Protein AF-A0A6A5AGG8-F1 (afdb_monomer_lite)

pLDDT: mean 88.42, std 10.98, range [45.25, 98.69]

Foldseek 3Di:
DPPVVVVVVVVVLCVVQVDLVSVLVVCLVCVAVLLVVLVVLLPDDLPRPDPCVVDDPVVSLVVNLVSLLVSLLVLLCLLPRDDDDNSPPPSDDLVSVLQSLLSLLCQCCDQDPDPPDGSLSSNLSSLSSLLSCLVRPLPSNVVNDQVLSLLLSLLDQPLVSNVSSLSSNLSNLVSQVPDPDDRPQVVRLVRRLVSNLVCLLQCVNQNVLSLVSVLSNLVSHDLADPSSLVSLLSNLLSLLNNVVHPSCPPRNVSSVVSNVSSVCCLPPPSVVVHDPDDDPVVVVSVVSNVVSVVVSVVCVVVVD

Radius of gyration: 22.5 Å; chains: 1; bounding bo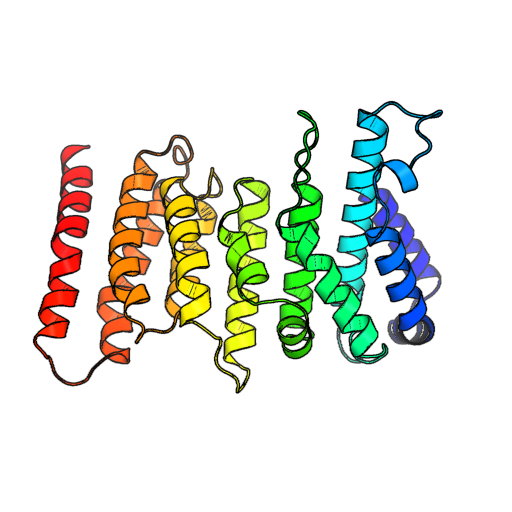x: 55×49×65 Å

Sequence (304 aa):
VHTETAKCAKRAFLALLPTDEAQTALLAAHADLLLTNVQTYLALTVESLVDRGLCTPDEADECYERCVTSTLLGARALLLQPSSSSIFPTHVDPHTFQQFLSSLAKFTTLTSKSATFSRASIRHATYVVLTAAATSCPELLRSAIDPKVVLGVVGEKFAANVPATWTLVLTYLSSAAKLDEALPWTSILPVVLPKVIAATKHANYGATSSLSNLLPFVSLLPKTQPATTAFYVDLLAALCKSLESPHVAQGQTHVVTAFVECLSAMWTIFPAAMFAPLSDQERSYVTSFEPVVTSAWTKALTAA

InterPro domains:
  IPR039795 E3 ubiquitin-protein ligase listerin [PTHR12389] (3-264)
  IPR054476 E3 ubiquitin-protein ligase listerin, N-terminal domain [PF22958] (3-219)

Organism: Aphanomyces astaci (NCBI:txid112090)

Secondary structure (DSSP, 8-state):
--HHHHHHHHHHHHHHS-SHHHHHHHHHHTHHHHHHHHHHHHH--HHHHS-TTSS-HHHHHHHHHHHHHHHHHHHHHHHT--SS--HHHHTS-HHHHHHHHHHHGGGTT---S-SS---HHHHHHHHHHHHHHHHH-HHHHHHHS-HHHHHGGGG---GGGHHHHHHHHHHHHHHHTTSSSPP-HHHHHHHHHHHHHHHHHTGGGG-GGGGGGHHHHHHTS-TT-HHHHHHHHHHHHHHHHHTTSGGGTTTHHHHHHHHHHHHHHHHHTTGGGT-SS--HHHHHHHHHHHHHHHHHHHHHHH--

Structure (mmCIF, N/CA/C/O backbone):
data_AF-A0A6A5AGG8-F1
#
_entry.id   AF-A0A6A5AGG8-F1
#
loop_
_atom_site.group_PDB
_atom_site.id
_atom_site.type_symbol
_atom_site.label_atom_id
_atom_site.label_alt_id
_atom_site.label_comp_id
_atom_site.label_asym_id
_atom_site.label_entity_id
_atom_site.label_seq_id
_atom_site.pdbx_PDB_ins_code
_atom_site.Cartn_x
_atom_site.Cartn_y
_atom_site.Cartn_z
_atom_site.occupancy
_atom_site.B_iso_or_equiv
_atom_site.auth_seq_id
_atom_site.auth_comp_id
_atom_site.auth_asym_id
_atom_site.auth_atom_id
_atom_site.pdbx_PDB_model_num
ATOM 1 N N . VAL A 1 1 ? -1.373 14.095 13.489 1.00 56.41 1 VAL A N 1
ATOM 2 C CA . VAL A 1 1 ? -2.138 13.161 14.357 1.00 56.41 1 VAL A CA 1
ATOM 3 C C . VAL A 1 1 ? -1.766 13.458 15.800 1.00 56.41 1 VAL A C 1
ATOM 5 O O . VAL A 1 1 ? -0.599 13.732 16.044 1.00 56.41 1 VAL A O 1
ATOM 8 N N . HIS A 1 2 ? -2.732 13.473 16.722 1.00 70.88 2 HIS A N 1
ATOM 9 C CA . HIS A 1 2 ? -2.556 13.848 18.134 1.00 70.88 2 HIS A CA 1
ATOM 10 C C . HIS A 1 2 ? -1.723 12.820 18.913 1.00 70.88 2 HIS A C 1
ATOM 12 O O . HIS A 1 2 ? -2.239 12.038 19.710 1.00 70.88 2 HIS A O 1
ATOM 18 N N . THR A 1 3 ? -0.417 12.807 18.655 1.00 81.00 3 THR A N 1
ATOM 19 C CA . THR A 1 3 ? 0.552 11.878 19.246 1.00 81.00 3 THR A CA 1
ATOM 20 C C . THR A 1 3 ? 0.486 11.876 20.773 1.00 81.00 3 THR A C 1
ATOM 22 O O . THR A 1 3 ? 0.585 10.816 21.386 1.00 81.00 3 THR A O 1
ATOM 25 N N . GLU A 1 4 ? 0.262 13.035 21.393 1.00 87.50 4 GLU A N 1
ATOM 26 C CA . GLU A 1 4 ? 0.152 13.144 22.850 1.00 87.50 4 GLU A CA 1
ATOM 27 C C . GLU A 1 4 ? -1.131 12.511 23.393 1.00 87.50 4 GLU A C 1
ATOM 29 O O . GLU A 1 4 ? -1.062 11.747 24.352 1.00 87.50 4 GLU A O 1
ATOM 34 N N . THR A 1 5 ? -2.282 12.710 22.743 1.00 88.50 5 THR A N 1
ATOM 35 C CA . THR A 1 5 ? -3.531 12.034 23.132 1.00 88.50 5 THR A CA 1
ATOM 36 C C . THR A 1 5 ? -3.379 10.515 23.057 1.00 88.50 5 THR A C 1
ATOM 38 O O . THR A 1 5 ? -3.741 9.816 24.001 1.00 88.50 5 THR A O 1
ATOM 41 N N . ALA A 1 6 ? -2.770 10.000 21.983 1.00 87.19 6 ALA A N 1
ATOM 42 C CA . ALA A 1 6 ? -2.510 8.569 21.833 1.00 87.19 6 ALA A CA 1
ATOM 43 C C . ALA A 1 6 ? -1.542 8.035 22.907 1.00 87.19 6 ALA A C 1
ATOM 45 O O . ALA A 1 6 ? -1.777 6.970 23.479 1.00 87.19 6 ALA A O 1
ATOM 46 N N . LYS A 1 7 ? -0.476 8.782 23.232 1.00 88.75 7 LYS A N 1
ATOM 47 C CA . LYS A 1 7 ? 0.457 8.431 24.317 1.00 88.75 7 LYS A CA 1
ATOM 48 C C . LYS A 1 7 ? -0.236 8.415 25.677 1.00 88.75 7 LYS A C 1
ATOM 50 O O . LYS A 1 7 ? -0.011 7.483 26.444 1.00 88.75 7 LYS A O 1
ATOM 55 N N . CYS A 1 8 ? -1.069 9.409 25.980 1.00 93.12 8 CYS A N 1
ATOM 56 C CA . CYS A 1 8 ? -1.818 9.473 27.234 1.00 93.12 8 CYS A CA 1
ATOM 57 C C . CYS A 1 8 ? -2.819 8.320 27.353 1.00 93.12 8 CYS A C 1
ATOM 59 O O . CYS A 1 8 ? -2.833 7.650 28.382 1.00 93.12 8 CYS A O 1
ATOM 61 N N . ALA A 1 9 ? -3.575 8.024 26.291 1.00 91.31 9 ALA A N 1
ATOM 62 C CA . ALA A 1 9 ? -4.484 6.878 26.260 1.00 91.31 9 ALA A CA 1
ATOM 63 C C . ALA A 1 9 ? -3.733 5.553 26.468 1.00 91.31 9 ALA A C 1
ATOM 65 O O . ALA A 1 9 ? -4.144 4.735 27.287 1.00 91.31 9 ALA A O 1
ATOM 66 N N . LYS A 1 10 ? -2.579 5.371 25.807 1.00 90.25 10 LYS A N 1
ATOM 67 C CA . LYS A 1 10 ? -1.726 4.192 26.011 1.00 90.25 10 LYS A CA 1
ATOM 68 C C . LYS A 1 10 ? -1.213 4.096 27.450 1.00 90.25 10 LYS A C 1
ATOM 70 O O . LYS A 1 10 ? -1.252 3.018 28.028 1.00 90.25 10 LYS A O 1
ATOM 75 N N . ARG A 1 11 ? -0.749 5.200 28.045 1.00 93.25 11 ARG A N 1
ATOM 76 C CA . ARG A 1 11 ? -0.303 5.221 29.451 1.00 93.25 11 ARG A CA 1
ATOM 77 C C . ARG A 1 11 ? -1.435 4.853 30.406 1.00 93.25 11 ARG A C 1
ATOM 79 O O . ARG A 1 11 ? -1.204 4.068 31.312 1.00 93.25 11 ARG A O 1
ATOM 86 N N . ALA A 1 12 ? -2.638 5.384 30.189 1.00 95.06 12 ALA A N 1
ATOM 87 C CA . ALA A 1 12 ? -3.805 5.051 31.001 1.00 95.06 12 ALA A CA 1
ATOM 88 C C . ALA A 1 12 ? -4.181 3.566 30.870 1.00 95.06 12 ALA A C 1
ATOM 90 O O . ALA A 1 12 ? -4.406 2.906 31.878 1.00 95.06 12 ALA A O 1
ATOM 91 N N . PHE A 1 13 ? -4.171 3.022 29.648 1.00 91.38 13 PHE A N 1
ATOM 92 C CA . PHE A 1 13 ? -4.410 1.599 29.400 1.00 91.38 13 PHE A CA 1
ATOM 93 C C . PHE A 1 13 ? -3.395 0.711 30.132 1.00 91.38 13 PHE A C 1
ATOM 95 O O . PHE A 1 13 ? -3.793 -0.192 30.859 1.00 91.38 13 PHE A O 1
ATOM 102 N N . LEU A 1 14 ? -2.099 1.017 30.017 1.00 91.81 14 LEU A N 1
ATOM 103 C CA . LEU A 1 14 ? -1.033 0.273 30.698 1.00 91.81 14 LEU A CA 1
ATOM 104 C C . LEU A 1 14 ? -1.077 0.428 32.225 1.00 91.81 14 LEU A C 1
ATOM 106 O O . LEU A 1 14 ? -0.692 -0.484 32.943 1.00 91.81 14 LEU A O 1
ATOM 110 N N . ALA A 1 15 ? -1.551 1.565 32.739 1.00 95.06 15 ALA A N 1
ATOM 111 C CA . ALA A 1 15 ? -1.742 1.751 34.175 1.00 95.06 15 ALA A CA 1
ATOM 112 C C . ALA A 1 15 ? -2.907 0.904 34.720 1.00 95.06 15 ALA A C 1
ATOM 114 O O . ALA A 1 15 ? -2.830 0.421 35.846 1.00 95.06 15 ALA A O 1
ATOM 115 N N . LEU A 1 16 ? -3.971 0.719 33.928 1.00 94.88 16 LEU A N 1
ATOM 116 C CA . LEU A 1 16 ? -5.118 -0.124 34.283 1.00 94.88 16 LEU A CA 1
ATOM 117 C C . LEU A 1 16 ? -4.830 -1.621 34.099 1.00 94.88 16 LEU A C 1
ATOM 119 O O . LEU A 1 16 ? -5.360 -2.441 34.845 1.00 94.88 16 LEU A O 1
ATOM 123 N N . LEU A 1 17 ? -4.005 -1.976 33.111 1.00 92.56 17 LEU A N 1
ATOM 124 C CA . LEU A 1 17 ? -3.679 -3.351 32.725 1.00 92.56 17 LEU A CA 1
ATOM 125 C C . LEU A 1 17 ? -2.151 -3.505 32.645 1.00 92.56 17 LEU A C 1
ATOM 127 O O . LEU A 1 17 ? -1.579 -3.474 31.554 1.00 92.56 17 LEU A O 1
ATOM 131 N N . PRO A 1 18 ? -1.470 -3.637 33.795 1.00 89.81 18 PRO A N 1
ATOM 132 C CA . PRO A 1 18 ? -0.013 -3.541 33.860 1.00 89.81 18 PRO A CA 1
ATOM 133 C C . PRO A 1 18 ? 0.732 -4.754 33.297 1.00 89.81 18 PRO A C 1
ATOM 135 O O . PRO A 1 18 ? 1.921 -4.636 33.012 1.00 89.81 18 PRO A O 1
ATOM 138 N N . THR A 1 19 ? 0.074 -5.907 33.141 1.00 89.94 19 THR A N 1
ATOM 139 C CA . THR A 1 19 ? 0.703 -7.127 32.612 1.00 89.94 19 THR A CA 1
ATOM 140 C C . THR A 1 19 ? 0.212 -7.440 31.205 1.00 89.94 19 THR A C 1
ATOM 142 O O . THR A 1 19 ? -0.932 -7.135 30.854 1.00 89.94 19 THR A O 1
ATOM 145 N N . ASP A 1 20 ? 1.067 -8.060 30.396 1.00 85.75 20 ASP A N 1
ATOM 146 C CA . ASP A 1 20 ? 0.735 -8.420 29.016 1.00 85.75 20 ASP A CA 1
ATOM 147 C C . ASP A 1 20 ? -0.374 -9.484 28.965 1.00 85.75 20 ASP A C 1
ATOM 149 O O . ASP A 1 20 ? -1.224 -9.453 28.072 1.00 85.75 20 ASP A O 1
ATOM 153 N N . GLU A 1 21 ? -0.454 -10.367 29.966 1.00 87.62 21 GLU A N 1
ATOM 154 C CA . GLU A 1 21 ? -1.530 -11.355 30.083 1.00 87.62 21 GLU A CA 1
ATOM 155 C C . GLU A 1 21 ? -2.890 -10.689 30.318 1.00 87.62 21 GLU A C 1
ATOM 157 O O . GLU A 1 21 ? -3.875 -11.066 29.685 1.00 87.62 21 GLU A O 1
ATOM 162 N N . ALA A 1 22 ? -2.957 -9.675 31.190 1.00 89.06 22 ALA A N 1
ATOM 163 C CA . ALA A 1 22 ? -4.199 -8.955 31.471 1.00 89.06 22 ALA A CA 1
ATOM 164 C C . ALA A 1 22 ? -4.665 -8.141 30.256 1.00 89.06 22 ALA A C 1
ATOM 166 O O . ALA A 1 22 ? -5.855 -8.133 29.929 1.00 89.06 22 ALA A O 1
ATOM 167 N N . GLN A 1 23 ? -3.725 -7.492 29.561 1.00 88.31 23 GLN A N 1
ATOM 168 C CA . GLN A 1 23 ? -4.002 -6.776 28.314 1.00 88.31 23 GLN A CA 1
ATOM 169 C C . GLN A 1 23 ? -4.558 -7.730 27.252 1.00 88.31 23 GLN A C 1
ATOM 171 O O . GLN A 1 23 ? -5.602 -7.459 26.658 1.00 88.31 23 GLN A O 1
ATOM 176 N N . THR A 1 24 ? -3.894 -8.870 27.059 1.00 84.88 24 THR A N 1
ATOM 177 C CA . THR A 1 24 ? -4.300 -9.900 26.099 1.00 84.88 24 THR A CA 1
ATOM 178 C C . THR A 1 24 ? -5.678 -10.459 26.430 1.00 84.88 24 THR A C 1
ATOM 180 O O . THR A 1 24 ? -6.536 -10.510 25.554 1.00 84.88 24 THR A O 1
ATOM 183 N N . ALA A 1 25 ? -5.918 -10.837 27.689 1.00 86.88 25 ALA A N 1
ATOM 184 C CA . ALA A 1 25 ? -7.189 -11.408 28.121 1.00 86.88 25 ALA A CA 1
ATOM 185 C C . ALA A 1 25 ? -8.360 -10.444 27.886 1.00 86.88 25 ALA A C 1
ATOM 187 O O . ALA A 1 25 ? -9.397 -10.858 27.369 1.00 86.88 25 ALA A O 1
ATOM 188 N N . LEU A 1 26 ? -8.186 -9.154 28.205 1.00 89.25 26 LEU A N 1
ATOM 189 C CA . LEU A 1 26 ? -9.219 -8.146 27.968 1.00 89.25 26 LEU A CA 1
ATOM 190 C C . LEU A 1 26 ? -9.501 -7.96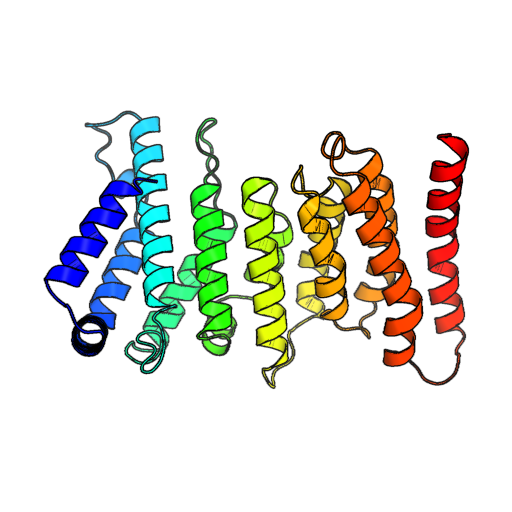9 26.473 1.00 89.25 26 LEU A C 1
ATOM 192 O O . LEU A 1 26 ? -10.655 -7.966 26.047 1.00 89.25 26 LEU A O 1
ATOM 196 N N . LEU A 1 27 ? -8.447 -7.799 25.677 1.00 88.19 27 LEU A N 1
ATOM 197 C CA . LEU A 1 27 ? -8.581 -7.583 24.242 1.00 88.19 27 LEU A CA 1
ATOM 198 C C . LEU A 1 27 ? -9.191 -8.812 23.546 1.00 88.19 27 LEU A C 1
ATOM 200 O O . LEU A 1 27 ? -10.030 -8.642 22.668 1.00 88.19 27 LEU A O 1
ATOM 204 N N . ALA A 1 28 ? -8.834 -10.027 23.969 1.00 85.88 28 ALA A N 1
ATOM 205 C CA . ALA A 1 28 ? -9.419 -11.275 23.483 1.00 85.88 28 ALA A CA 1
ATOM 206 C C . ALA A 1 28 ? -10.903 -11.406 23.854 1.00 85.88 28 ALA A C 1
ATOM 208 O O . ALA A 1 28 ? -11.716 -11.743 22.999 1.00 85.88 28 ALA A O 1
ATOM 209 N N . ALA A 1 29 ? -11.277 -11.083 25.097 1.00 89.25 29 ALA A N 1
ATOM 210 C CA . ALA A 1 29 ? -12.666 -11.139 25.561 1.00 89.25 29 ALA A CA 1
ATOM 211 C C . ALA A 1 29 ? -13.598 -10.151 24.834 1.00 89.25 29 ALA A C 1
ATOM 213 O O . ALA A 1 29 ? -14.815 -10.335 24.828 1.00 89.25 29 ALA A O 1
ATOM 214 N N . HIS A 1 30 ? -13.037 -9.103 24.224 1.00 90.19 30 HIS A N 1
ATOM 215 C CA . HIS A 1 30 ? -13.788 -8.051 23.539 1.00 90.19 30 HIS A CA 1
ATOM 216 C C . HIS A 1 30 ? -13.408 -7.888 22.063 1.00 90.19 30 HIS A C 1
ATOM 218 O O . HIS A 1 30 ? -13.727 -6.858 21.466 1.00 90.19 30 HIS A O 1
ATOM 224 N N . ALA A 1 31 ? -12.748 -8.878 21.458 1.00 88.75 31 ALA A N 1
ATOM 225 C CA . ALA A 1 31 ? -12.216 -8.764 20.104 1.00 88.75 31 ALA A CA 1
ATOM 226 C C . ALA A 1 31 ? -13.321 -8.471 19.067 1.00 88.75 31 ALA A C 1
ATOM 228 O O . ALA A 1 31 ? -13.191 -7.525 18.286 1.00 88.75 31 ALA A O 1
ATOM 229 N N . ASP A 1 32 ? -14.454 -9.178 19.130 1.00 87.19 32 ASP A N 1
ATOM 230 C CA . ASP A 1 32 ? -15.598 -8.942 18.234 1.00 87.19 32 ASP A CA 1
ATOM 231 C C . ASP A 1 32 ? -16.181 -7.530 18.381 1.00 87.19 32 ASP A C 1
ATOM 233 O O . ASP A 1 32 ? -16.460 -6.849 17.391 1.00 87.19 32 ASP A O 1
ATOM 237 N N . LEU A 1 33 ? -16.326 -7.051 19.622 1.00 90.50 33 LEU A N 1
ATOM 238 C CA . LEU A 1 33 ? -16.843 -5.710 19.903 1.00 90.50 33 LEU A CA 1
ATOM 239 C C . LEU A 1 33 ? -15.891 -4.629 19.377 1.00 90.50 33 LEU A C 1
ATOM 241 O O . LEU A 1 33 ? -16.330 -3.647 18.777 1.00 90.50 33 LEU A O 1
ATOM 245 N N . LEU A 1 34 ? -14.583 -4.812 19.575 1.00 90.88 34 LEU A N 1
ATOM 246 C CA . LEU A 1 34 ? -13.562 -3.903 19.062 1.00 90.88 34 LEU A CA 1
ATOM 247 C C . LEU A 1 34 ? -13.603 -3.838 17.534 1.00 90.88 34 LEU A C 1
ATOM 249 O O . LEU A 1 34 ? -13.597 -2.739 16.976 1.00 90.88 34 LEU A O 1
ATOM 253 N N . LEU A 1 35 ? -13.697 -4.987 16.858 1.00 90.94 35 LEU A N 1
ATOM 254 C CA . LEU A 1 35 ? -13.779 -5.023 15.401 1.00 90.94 35 LEU A CA 1
ATOM 255 C C . LEU A 1 35 ? -15.071 -4.388 14.885 1.00 90.94 35 LEU A C 1
ATOM 257 O O . LEU A 1 35 ? -15.023 -3.590 13.950 1.00 90.94 35 LEU A O 1
ATOM 261 N N . THR A 1 36 ? -16.202 -4.683 15.525 1.00 91.00 36 THR A N 1
ATOM 262 C CA . THR A 1 36 ? -17.507 -4.099 15.183 1.00 91.00 36 THR A CA 1
ATOM 263 C C . THR A 1 36 ? -17.466 -2.575 15.294 1.00 91.00 36 THR A C 1
ATOM 265 O O . THR A 1 36 ? -17.921 -1.865 14.395 1.00 91.00 36 THR A O 1
ATOM 268 N N . ASN A 1 37 ? -16.856 -2.046 16.360 1.00 92.25 37 ASN A N 1
ATOM 269 C CA . ASN A 1 37 ? -16.673 -0.607 16.534 1.00 92.25 37 ASN A CA 1
ATOM 270 C C . ASN A 1 37 ? -15.783 -0.020 15.431 1.00 92.25 37 ASN A C 1
ATOM 272 O O . ASN A 1 37 ? -16.141 0.993 14.830 1.00 92.25 37 ASN A O 1
ATOM 276 N N . VAL A 1 38 ? -14.659 -0.672 15.111 1.00 93.69 38 VAL A N 1
ATOM 277 C CA . VAL A 1 38 ? -13.786 -0.269 13.997 1.00 93.69 38 VAL A CA 1
ATOM 278 C C . VAL A 1 38 ? -14.575 -0.213 12.687 1.00 93.69 38 VAL A C 1
ATOM 280 O O . VAL A 1 38 ? -14.567 0.819 12.020 1.00 93.69 38 VAL A O 1
ATOM 283 N N . GLN A 1 39 ? -15.297 -1.277 12.333 1.00 93.00 39 GLN A N 1
ATOM 284 C CA . GLN A 1 39 ? -16.105 -1.340 11.112 1.00 93.00 39 GLN A CA 1
ATOM 285 C C . GLN A 1 39 ? -17.176 -0.246 11.078 1.00 93.00 39 GLN A C 1
ATOM 287 O O . GLN A 1 39 ? -17.344 0.405 10.048 1.00 93.00 39 GLN A O 1
ATOM 292 N N . THR A 1 40 ? -17.839 0.007 12.209 1.00 92.38 40 THR A N 1
ATOM 293 C CA . THR A 1 40 ? -18.849 1.065 12.340 1.00 92.38 40 THR A CA 1
ATOM 294 C C . THR A 1 40 ? -18.244 2.429 12.020 1.00 92.38 40 THR A C 1
ATOM 296 O O . THR A 1 40 ? -18.758 3.137 11.157 1.00 92.38 40 THR A O 1
ATOM 299 N N . TYR A 1 41 ? -17.101 2.776 12.620 1.00 91.38 41 TYR A N 1
ATOM 300 C CA . TYR A 1 41 ? -16.417 4.041 12.329 1.00 91.38 41 TYR A CA 1
ATOM 301 C C . TYR A 1 41 ? -15.929 4.140 10.877 1.00 91.38 41 TYR A C 1
ATOM 303 O O . TYR A 1 41 ? -15.977 5.219 10.292 1.00 91.38 41 TYR A O 1
ATOM 311 N N . LEU A 1 42 ? -15.482 3.034 10.275 1.00 94.06 42 LEU A N 1
ATOM 312 C CA . LEU A 1 42 ? -15.059 2.991 8.868 1.00 94.06 42 LEU A CA 1
ATOM 313 C C . LEU A 1 42 ? -16.235 3.011 7.873 1.00 94.06 42 LEU A C 1
ATOM 315 O O . LEU A 1 42 ? -16.031 3.226 6.670 1.00 94.06 42 LEU A O 1
ATOM 319 N N . ALA A 1 43 ? -17.459 2.763 8.337 1.00 92.94 43 ALA A N 1
ATOM 320 C CA . ALA A 1 43 ? -18.675 2.881 7.541 1.00 92.94 43 ALA A CA 1
ATOM 321 C C . ALA A 1 43 ? -19.227 4.314 7.515 1.00 92.94 43 ALA A C 1
ATOM 323 O O . ALA A 1 43 ? -19.970 4.651 6.592 1.00 92.94 43 ALA A O 1
ATOM 324 N N . LEU A 1 44 ? -18.848 5.159 8.481 1.00 91.00 44 LEU A N 1
ATOM 325 C CA . LEU A 1 44 ? -19.279 6.554 8.524 1.00 91.00 44 LEU A CA 1
ATOM 326 C C . LEU A 1 44 ? -18.770 7.333 7.305 1.00 91.00 44 LEU A C 1
ATOM 328 O O . LEU A 1 44 ? -17.690 7.084 6.770 1.00 91.00 44 LEU A O 1
ATOM 332 N N . THR A 1 45 ? -19.567 8.306 6.886 1.00 90.38 45 THR A N 1
ATOM 333 C CA . THR A 1 45 ? -19.225 9.328 5.895 1.00 90.38 45 THR A CA 1
ATOM 334 C C . THR A 1 45 ? -18.997 10.664 6.597 1.00 90.38 45 THR A C 1
ATOM 336 O O . THR A 1 45 ? -19.266 10.794 7.791 1.00 90.38 45 THR A O 1
ATOM 339 N N . VAL A 1 46 ? -18.533 11.677 5.862 1.00 88.62 46 VAL A N 1
ATOM 340 C CA . VAL A 1 46 ? -18.401 13.041 6.402 1.00 88.62 46 VAL A CA 1
ATOM 341 C C . VAL A 1 46 ? -19.737 13.520 6.988 1.00 88.62 46 VAL A C 1
ATOM 343 O O . VAL A 1 46 ? -19.766 14.010 8.111 1.00 88.62 46 VAL A O 1
ATOM 346 N N . GLU A 1 47 ? -20.841 13.281 6.271 1.00 86.62 47 GLU A N 1
ATOM 347 C CA . GLU A 1 47 ? -22.189 13.717 6.666 1.00 86.62 47 GLU A CA 1
ATOM 348 C C . GLU A 1 47 ? -22.732 12.991 7.899 1.00 86.62 47 GLU A C 1
ATOM 350 O O . GLU A 1 47 ? -23.512 13.554 8.657 1.00 86.62 47 GLU A O 1
ATOM 355 N N . SER A 1 48 ? -22.351 11.727 8.105 1.00 89.56 48 SER A N 1
ATOM 356 C CA . SER A 1 48 ? -22.840 10.944 9.246 1.00 89.56 48 SER A CA 1
ATOM 357 C C . SER A 1 48 ? -21.954 11.068 10.484 1.00 89.56 48 SER A C 1
ATOM 359 O O . SER A 1 48 ? -22.340 10.603 11.552 1.00 89.56 48 SER A O 1
ATOM 361 N N . LEU A 1 49 ? -20.741 11.607 10.339 1.00 87.00 49 LEU A N 1
ATOM 362 C CA . LEU A 1 49 ? -19.789 11.760 11.437 1.00 87.00 49 LEU A CA 1
ATOM 363 C C . LEU A 1 49 ? -19.927 13.117 12.132 1.00 87.00 49 LEU A C 1
ATOM 365 O O . LEU A 1 49 ? -19.693 13.206 13.336 1.00 87.00 49 LEU A O 1
ATOM 369 N N . VAL A 1 50 ? -20.259 14.167 11.378 1.00 85.00 50 VAL A N 1
ATOM 370 C CA . VAL A 1 50 ? -20.268 15.543 11.879 1.00 85.00 50 VAL A CA 1
ATOM 371 C C . VAL A 1 50 ? -21.579 16.224 11.512 1.00 85.00 50 VAL A C 1
ATOM 373 O O . VAL A 1 50 ? -22.010 16.175 10.364 1.00 85.00 50 VAL A O 1
ATOM 376 N N . ASP A 1 51 ? -22.195 16.891 12.486 1.00 86.56 51 ASP A N 1
ATOM 377 C CA . ASP A 1 51 ? -23.356 17.741 12.237 1.00 86.56 51 ASP A CA 1
ATOM 378 C C . ASP A 1 51 ? -22.929 18.995 11.457 1.00 86.56 51 ASP A C 1
ATOM 380 O O . ASP A 1 51 ? -22.234 19.870 11.981 1.00 86.56 51 ASP A O 1
ATOM 384 N N . ARG A 1 52 ? -23.368 19.090 10.196 1.00 82.00 52 ARG A N 1
ATOM 385 C CA . ARG A 1 52 ? -23.087 20.223 9.298 1.00 82.00 52 ARG A CA 1
ATOM 386 C C . ARG A 1 52 ? -23.631 21.557 9.812 1.00 82.00 52 ARG A C 1
ATOM 388 O O . A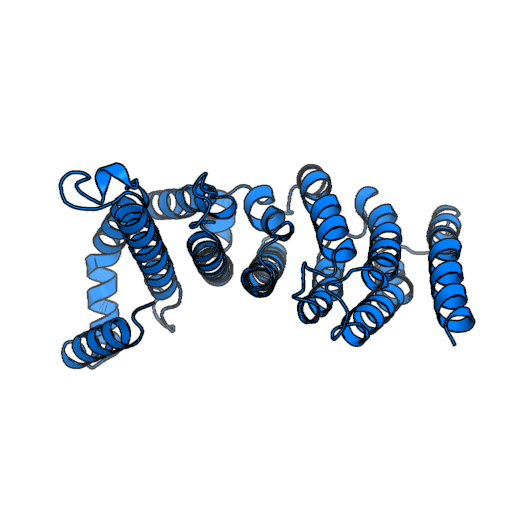RG A 1 52 ? -23.164 22.598 9.364 1.00 82.00 52 ARG A O 1
ATOM 395 N N . GLY A 1 53 ? -24.590 21.549 10.739 1.00 84.38 53 GLY A N 1
ATOM 396 C CA . GLY A 1 53 ? -25.070 22.762 11.401 1.00 84.38 53 GLY A CA 1
ATOM 397 C C . GLY A 1 53 ? -24.057 23.372 12.375 1.00 84.38 53 GLY A C 1
ATOM 398 O O . GLY A 1 53 ? -24.208 24.532 12.752 1.00 84.38 53 GLY A O 1
ATOM 399 N N . LEU A 1 54 ? -23.028 22.613 12.774 1.00 87.44 54 LEU A N 1
ATOM 400 C CA . LEU A 1 54 ? -22.073 22.990 13.821 1.00 87.44 54 LEU A CA 1
ATOM 401 C C . LEU A 1 54 ? -20.642 23.216 13.313 1.00 87.44 54 LEU A C 1
ATOM 403 O O . LEU A 1 54 ? -19.787 23.624 14.096 1.00 87.44 54 LEU A O 1
ATOM 407 N N . CYS A 1 55 ? -20.360 22.951 12.037 1.00 91.06 55 CYS A N 1
ATOM 408 C CA . CYS A 1 55 ? -19.014 23.066 11.477 1.00 91.06 55 CYS A CA 1
ATOM 409 C C . CYS A 1 55 ? -19.022 23.475 10.001 1.00 91.06 55 CYS A C 1
ATOM 411 O O . CYS A 1 55 ? -19.939 23.159 9.240 1.00 91.06 55 CYS A O 1
ATOM 413 N N . THR A 1 56 ? -17.936 24.105 9.569 1.00 91.06 56 THR A N 1
ATOM 414 C CA . THR A 1 56 ? -17.678 24.377 8.153 1.00 91.06 56 THR A CA 1
ATOM 415 C C . THR A 1 56 ? -17.392 23.088 7.366 1.00 91.06 56 THR A C 1
ATOM 417 O O . THR A 1 56 ? -17.075 22.044 7.950 1.00 91.06 56 THR A O 1
ATOM 420 N N . PRO A 1 57 ? -17.470 23.126 6.020 1.00 89.31 57 PRO A N 1
ATOM 421 C CA . PRO A 1 57 ? -17.144 21.970 5.198 1.00 89.31 57 PRO A CA 1
ATOM 422 C C . PRO A 1 57 ? -15.742 21.409 5.431 1.00 89.31 57 PRO A C 1
ATOM 424 O O . PRO A 1 57 ? -15.594 20.192 5.555 1.00 89.31 57 PRO A O 1
ATOM 427 N N . ASP A 1 58 ? -14.753 22.294 5.557 1.00 90.56 58 ASP A N 1
ATOM 428 C CA . ASP A 1 58 ? -13.357 21.915 5.760 1.00 90.56 58 ASP A CA 1
ATOM 429 C C . ASP A 1 58 ? -13.119 21.314 7.151 1.00 90.56 58 ASP A C 1
ATOM 431 O O . ASP A 1 58 ? -12.422 20.309 7.271 1.00 90.56 58 ASP A O 1
ATOM 435 N N . GLU A 1 59 ? -13.746 21.853 8.201 1.00 91.81 59 GLU A N 1
ATOM 436 C CA . GLU A 1 59 ? -13.660 21.280 9.554 1.00 91.81 59 GLU A CA 1
ATOM 437 C C . GLU A 1 59 ? -14.271 19.874 9.619 1.00 91.81 59 GLU A C 1
ATOM 439 O O . GLU A 1 59 ? -13.719 18.978 10.265 1.00 91.81 59 GLU A O 1
ATOM 444 N N . ALA A 1 60 ? -15.390 19.649 8.924 1.00 91.88 60 ALA A N 1
ATOM 445 C CA . ALA A 1 60 ? -15.996 18.324 8.833 1.00 91.88 60 ALA A CA 1
ATOM 446 C C . ALA A 1 60 ? -15.081 17.335 8.095 1.00 91.88 60 ALA A C 1
ATOM 448 O O . ALA A 1 60 ? -14.913 16.193 8.530 1.00 91.88 60 ALA A O 1
ATOM 449 N N . ASP A 1 61 ? -14.468 17.775 6.992 1.00 91.88 61 ASP A N 1
ATOM 450 C CA . ASP A 1 61 ? -13.546 16.963 6.203 1.00 91.88 61 ASP A CA 1
ATOM 451 C C . ASP A 1 61 ? -12.257 16.637 6.962 1.00 91.88 61 ASP A C 1
ATOM 453 O O . ASP A 1 61 ? -11.778 15.500 6.870 1.00 91.88 61 ASP A O 1
ATOM 457 N N . GLU A 1 62 ? -11.725 17.589 7.732 1.00 92.31 62 GLU A N 1
ATOM 458 C CA . GLU A 1 62 ? -10.587 17.382 8.627 1.00 92.31 62 GLU A CA 1
ATOM 459 C C . GLU A 1 62 ? -10.941 16.379 9.730 1.00 92.31 62 GLU A C 1
ATOM 461 O O . GLU A 1 62 ? -10.183 15.438 9.989 1.00 92.31 62 GLU A O 1
ATOM 466 N N . CYS A 1 63 ? -12.108 16.544 10.362 1.00 92.12 63 CYS A N 1
ATOM 467 C CA . CYS A 1 63 ? -12.589 15.642 11.403 1.00 92.12 63 CYS A CA 1
ATOM 468 C C . CYS A 1 63 ? -12.732 14.212 10.870 1.00 92.12 63 CYS A C 1
ATOM 470 O O . CYS A 1 63 ? -12.195 13.277 11.468 1.00 92.12 63 CYS A O 1
ATOM 472 N N . TYR A 1 64 ? -13.360 14.048 9.702 1.00 93.00 64 TYR A N 1
ATOM 473 C CA . TYR A 1 64 ? -13.477 12.764 9.015 1.00 93.00 64 TYR A CA 1
ATOM 474 C C . TYR A 1 64 ? -12.115 12.134 8.727 1.00 93.00 64 TYR A C 1
ATOM 476 O O . TYR A 1 64 ? -11.879 10.978 9.085 1.00 93.00 64 TYR A O 1
ATOM 484 N N . GLU A 1 65 ? -11.191 12.896 8.137 1.00 92.94 65 GLU A N 1
ATOM 485 C CA . GLU A 1 65 ? -9.856 12.400 7.814 1.00 92.94 65 GLU A CA 1
ATOM 486 C C . GLU A 1 65 ? -9.108 11.938 9.066 1.00 92.94 65 GLU A C 1
ATOM 488 O O . GLU A 1 65 ? -8.518 10.853 9.084 1.00 92.94 65 GLU A O 1
ATOM 493 N N . ARG A 1 66 ? -9.204 12.714 10.147 1.00 91.94 66 ARG A N 1
ATOM 494 C CA . ARG A 1 66 ? -8.592 12.396 11.436 1.00 91.94 66 ARG A CA 1
ATOM 495 C C . ARG A 1 66 ? -9.200 11.150 12.075 1.00 91.94 66 ARG A C 1
ATOM 497 O O . ARG A 1 66 ? -8.443 10.292 12.536 1.00 91.94 66 ARG A O 1
ATOM 504 N N . CYS A 1 67 ? -10.526 11.045 12.117 1.00 92.88 67 CYS A N 1
ATOM 505 C CA . CYS A 1 67 ? -11.232 9.915 12.718 1.00 92.88 67 CYS A CA 1
ATOM 506 C C . CYS A 1 67 ? -10.934 8.619 11.963 1.00 92.88 67 CYS A C 1
ATOM 508 O O . CYS A 1 67 ? -10.438 7.674 12.569 1.00 92.88 67 CYS A O 1
ATOM 510 N N . VAL A 1 68 ? -11.122 8.596 10.640 1.00 94.94 68 VAL A N 1
ATOM 511 C CA . VAL A 1 68 ? -10.882 7.395 9.822 1.00 94.94 68 VAL A CA 1
ATOM 512 C C . VAL A 1 68 ? -9.417 6.964 9.889 1.00 94.94 68 VAL A C 1
ATOM 514 O O . VAL A 1 68 ? -9.132 5.787 10.107 1.00 94.94 68 VAL A O 1
ATOM 517 N N . THR A 1 69 ? -8.474 7.905 9.783 1.00 95.31 69 THR A N 1
ATOM 518 C CA . THR A 1 69 ? -7.037 7.600 9.897 1.00 95.31 69 THR A CA 1
ATOM 519 C C . THR A 1 69 ? -6.695 7.007 11.265 1.00 95.31 69 THR A C 1
ATOM 521 O O . THR A 1 69 ? -5.963 6.021 11.342 1.00 95.31 69 THR A O 1
ATOM 524 N N . SER A 1 70 ? -7.238 7.569 12.350 1.00 93.75 70 SER A N 1
ATOM 525 C CA . SER A 1 70 ? -6.988 7.069 13.711 1.00 93.75 70 SER A CA 1
ATOM 526 C C . SER A 1 70 ? -7.590 5.678 13.921 1.00 93.75 70 SER A C 1
ATOM 528 O O . SER A 1 70 ? -6.924 4.813 14.486 1.00 93.75 70 SER A O 1
ATOM 530 N N . THR A 1 71 ? -8.798 5.436 13.405 1.00 95.00 71 THR A N 1
ATOM 531 C CA . THR A 1 71 ? -9.461 4.124 13.437 1.00 95.00 71 THR A CA 1
ATOM 532 C C . THR A 1 71 ? -8.654 3.067 12.684 1.00 95.00 71 THR A C 1
ATOM 534 O O . THR A 1 71 ? -8.420 1.986 13.218 1.00 95.00 71 THR A O 1
ATOM 537 N N . LEU A 1 72 ? -8.157 3.383 11.482 1.00 96.25 72 LEU A N 1
ATOM 538 C CA . LEU A 1 72 ? -7.287 2.485 10.714 1.00 96.25 72 LEU A CA 1
ATOM 539 C C . LEU A 1 72 ? -5.997 2.165 11.482 1.00 96.25 72 LEU A C 1
ATOM 541 O O . LEU A 1 72 ? -5.647 1.000 11.651 1.00 96.25 72 LEU A O 1
ATOM 545 N N . LEU A 1 73 ? -5.298 3.173 12.011 1.00 93.81 73 LEU A N 1
ATOM 546 C CA . LEU A 1 73 ? -4.068 2.941 12.779 1.00 93.81 73 LEU A CA 1
ATOM 547 C C . LEU A 1 73 ? -4.319 2.154 14.077 1.00 93.81 73 LEU A C 1
ATOM 549 O O . LEU A 1 73 ? -3.470 1.352 14.471 1.00 93.81 73 LEU A O 1
ATOM 553 N N . GLY A 1 74 ? -5.482 2.334 14.707 1.00 91.19 74 GLY A N 1
ATOM 554 C CA . GLY A 1 74 ? -5.946 1.503 15.817 1.00 91.19 74 GLY A CA 1
ATOM 555 C C . GLY A 1 74 ? -6.151 0.047 15.399 1.00 91.19 74 GLY A C 1
ATOM 556 O O . GLY A 1 74 ? -5.626 -0.855 16.047 1.00 91.19 74 GLY A O 1
ATOM 557 N N . ALA A 1 75 ? -6.812 -0.191 14.262 1.00 92.00 75 ALA A N 1
ATOM 558 C CA . ALA A 1 75 ? -6.997 -1.533 13.712 1.00 92.00 75 ALA A CA 1
ATOM 559 C C . ALA A 1 75 ? -5.657 -2.223 13.404 1.00 92.00 75 ALA A C 1
ATOM 561 O O . ALA A 1 75 ? -5.477 -3.395 13.724 1.00 92.00 75 ALA A O 1
ATOM 562 N N . ARG A 1 76 ? -4.663 -1.490 12.881 1.00 92.62 76 ARG A N 1
ATOM 563 C CA . ARG A 1 76 ? -3.296 -2.020 12.738 1.00 92.62 76 ARG A CA 1
ATOM 564 C C . ARG A 1 76 ? -2.720 -2.485 14.072 1.00 92.62 76 ARG A C 1
ATOM 566 O O . ARG A 1 76 ? -2.057 -3.516 14.107 1.00 92.62 76 ARG A O 1
ATOM 573 N N . ALA A 1 77 ? -2.896 -1.708 15.140 1.00 86.69 77 ALA A N 1
ATOM 574 C CA . ALA A 1 77 ? -2.367 -2.085 16.445 1.00 86.69 77 ALA A CA 1
ATOM 575 C C . ALA A 1 77 ? -2.973 -3.414 16.913 1.00 86.69 77 ALA A C 1
ATOM 577 O O . ALA A 1 77 ? -2.236 -4.255 17.415 1.00 86.69 77 ALA A O 1
ATOM 578 N N . LEU A 1 78 ? -4.266 -3.644 16.669 1.00 85.31 78 LEU A N 1
ATOM 579 C CA . LEU A 1 78 ? -4.932 -4.915 16.977 1.00 85.31 78 LEU A CA 1
ATOM 580 C C . LEU A 1 78 ? -4.354 -6.106 16.184 1.00 85.31 78 LEU A C 1
ATOM 582 O O . LEU A 1 78 ? -4.288 -7.210 16.716 1.00 85.31 78 LEU A O 1
ATOM 586 N N . LEU A 1 79 ? -3.875 -5.883 14.953 1.00 86.81 79 LEU A N 1
ATOM 587 C CA . LEU A 1 79 ? -3.244 -6.912 14.105 1.00 86.81 79 LEU A CA 1
ATOM 588 C C . LEU A 1 79 ? -1.792 -7.250 14.482 1.00 86.81 79 LEU A C 1
ATOM 590 O O . LEU A 1 79 ? -1.312 -8.330 14.141 1.00 86.81 79 LEU A O 1
ATOM 594 N N . LEU A 1 80 ? -1.072 -6.319 15.115 1.00 82.31 80 LEU A N 1
ATOM 595 C CA . LEU A 1 80 ? 0.372 -6.418 15.389 1.00 82.31 80 LEU A CA 1
ATOM 596 C C . LEU A 1 80 ? 0.705 -6.635 16.870 1.00 82.31 80 LEU A C 1
ATOM 598 O O . LEU A 1 80 ? 1.807 -6.294 17.303 1.00 82.31 80 LEU A O 1
ATOM 602 N N . GLN A 1 81 ? -0.231 -7.154 17.665 1.00 71.38 81 GLN A N 1
ATOM 603 C CA . GLN A 1 81 ? 0.042 -7.443 19.073 1.00 71.38 81 GLN A CA 1
ATOM 604 C C . GLN A 1 81 ? 1.205 -8.453 19.188 1.00 71.38 81 GLN A C 1
ATOM 606 O O . GLN A 1 81 ? 1.189 -9.469 18.486 1.00 71.38 81 GLN A O 1
ATOM 611 N N . PRO A 1 82 ? 2.238 -8.171 20.007 1.00 51.19 82 PRO A N 1
ATOM 612 C CA . PRO A 1 82 ? 3.382 -9.062 20.160 1.00 51.19 82 PRO A CA 1
ATOM 613 C C . PRO A 1 82 ? 2.948 -10.431 20.718 1.00 51.19 82 PRO A C 1
ATOM 615 O O . PRO A 1 82 ? 2.158 -10.518 21.651 1.00 51.19 82 PRO A O 1
ATOM 618 N N . SER A 1 83 ? 3.455 -11.496 20.090 1.00 48.22 83 SER A N 1
ATOM 619 C CA . SER A 1 83 ? 3.222 -12.931 20.350 1.00 48.22 83 SER A CA 1
ATOM 620 C C . SER A 1 83 ? 3.272 -13.303 21.840 1.00 48.22 83 SER A C 1
ATOM 622 O O . SER A 1 83 ? 4.194 -12.894 22.533 1.00 48.22 83 SER A O 1
ATOM 624 N N . SER A 1 84 ? 2.322 -14.071 22.383 1.00 48.19 84 SER A N 1
ATOM 625 C CA . SER A 1 84 ? 2.071 -15.509 22.135 1.00 48.19 84 SER A CA 1
ATOM 626 C C . SER A 1 84 ? 0.604 -15.867 21.833 1.00 48.19 84 SER A C 1
ATOM 628 O O . SER A 1 84 ? 0.256 -17.037 21.699 1.00 48.19 84 SER A O 1
ATOM 630 N N . SER A 1 85 ? -0.254 -14.862 21.680 1.00 55.28 85 SER A N 1
ATOM 631 C CA . SER A 1 85 ? -1.669 -15.014 21.328 1.00 55.28 85 SER A CA 1
ATOM 632 C C . SER A 1 85 ? -2.077 -13.847 20.438 1.00 55.28 85 SER A C 1
ATOM 634 O O . SER A 1 85 ? -2.489 -12.780 20.884 1.00 55.28 85 SER A O 1
ATOM 636 N N . SER A 1 86 ? -1.891 -14.034 19.133 1.00 62.06 86 SER A N 1
ATOM 637 C CA . SER A 1 86 ? -2.425 -13.112 18.135 1.00 62.06 86 SER A CA 1
ATOM 638 C C . SER A 1 86 ? -3.939 -13.015 18.347 1.00 62.06 86 SER A C 1
ATOM 640 O O . SER A 1 86 ? -4.661 -13.988 18.147 1.00 62.06 86 SER A O 1
ATOM 642 N N . ILE A 1 87 ? -4.410 -11.853 18.809 1.00 70.75 87 ILE A N 1
ATOM 643 C CA . ILE A 1 87 ? -5.829 -11.632 19.123 1.00 70.75 87 ILE A CA 1
ATOM 644 C C . ILE A 1 87 ? -6.650 -11.679 17.841 1.00 70.75 87 ILE A C 1
ATOM 646 O O . ILE A 1 87 ? -7.656 -12.374 17.752 1.00 70.75 87 ILE A O 1
ATOM 650 N N . PHE A 1 88 ? -6.151 -10.997 16.814 1.00 69.25 88 PHE A N 1
ATOM 651 C CA . PHE A 1 88 ? -6.665 -11.080 15.460 1.00 69.25 88 PHE A CA 1
ATOM 652 C C . PHE A 1 88 ? -5.682 -11.836 14.569 1.00 69.25 88 PHE A C 1
ATOM 654 O O . PHE A 1 88 ? -4.518 -11.424 14.512 1.00 69.25 88 PHE A O 1
ATOM 661 N N . PRO A 1 89 ? -6.135 -12.865 13.832 1.00 65.69 89 PRO A N 1
ATOM 662 C CA . PRO A 1 89 ? -7.542 -13.235 13.612 1.00 65.69 89 PRO A CA 1
ATOM 663 C C . PRO A 1 89 ? -8.141 -14.237 14.624 1.00 65.69 89 PRO A C 1
ATOM 665 O O . PRO A 1 89 ? -9.315 -14.554 14.514 1.00 65.69 89 PRO A O 1
ATOM 668 N N . THR A 1 90 ? -7.377 -14.753 15.590 1.00 76.31 90 THR A N 1
ATOM 669 C CA . THR A 1 90 ? -7.746 -15.954 16.375 1.00 76.31 90 THR A CA 1
ATOM 670 C C . THR A 1 90 ? -9.039 -15.848 17.195 1.00 76.31 90 THR A C 1
ATOM 672 O O . THR A 1 90 ? -9.736 -16.844 17.360 1.00 76.31 90 THR A O 1
ATOM 675 N N . HIS A 1 91 ? -9.353 -14.669 17.732 1.00 80.19 91 HIS A N 1
ATOM 676 C CA . HIS A 1 91 ? -10.475 -14.454 18.657 1.00 80.19 91 HIS A CA 1
ATOM 677 C C . HIS A 1 91 ? -11.699 -13.813 18.005 1.00 80.19 91 HIS A C 1
ATOM 679 O O . HIS A 1 91 ? -12.600 -13.374 18.713 1.00 80.19 91 HIS A O 1
ATOM 685 N N . VAL A 1 92 ? -11.724 -13.729 16.676 1.00 84.31 92 VAL A N 1
ATOM 686 C CA . VAL A 1 92 ? -12.849 -13.166 15.933 1.00 84.31 92 VAL A CA 1
ATOM 687 C C . VAL A 1 92 ? -13.299 -14.141 14.869 1.00 84.31 92 VAL A C 1
ATOM 689 O O . VAL A 1 92 ? -12.485 -14.828 14.253 1.00 84.31 92 VAL A O 1
ATOM 692 N N . ASP A 1 93 ? -14.609 -14.173 14.643 1.00 86.75 93 ASP A N 1
ATOM 693 C CA . ASP A 1 93 ? -15.201 -14.941 13.559 1.00 86.75 93 ASP A CA 1
ATOM 694 C C . ASP A 1 93 ? -14.494 -14.629 12.215 1.00 86.75 93 ASP A C 1
ATOM 696 O O . ASP A 1 93 ? -14.460 -13.465 11.786 1.00 86.75 93 ASP A O 1
ATOM 700 N N . PRO A 1 94 ? -13.928 -15.641 11.523 1.00 87.19 94 PRO A N 1
ATOM 701 C CA . PRO A 1 94 ? -13.162 -15.429 10.298 1.00 87.19 94 PRO A CA 1
ATOM 702 C C . PRO A 1 94 ? -13.934 -14.673 9.218 1.00 87.19 94 PRO A C 1
ATOM 704 O O . PRO A 1 94 ? -13.345 -13.870 8.495 1.00 87.19 94 PRO A O 1
ATOM 707 N N . HIS A 1 95 ? -15.249 -14.884 9.123 1.00 88.81 95 HIS A N 1
ATOM 708 C CA . HIS A 1 95 ? -16.091 -14.200 8.149 1.00 88.81 95 HIS A CA 1
ATOM 709 C C . HIS A 1 95 ? -16.249 -12.708 8.487 1.00 88.81 95 HIS A C 1
ATOM 711 O O . HIS A 1 95 ? -16.070 -11.854 7.617 1.00 88.81 95 HIS A O 1
ATOM 717 N N . THR A 1 96 ? -16.485 -12.364 9.752 1.00 90.12 96 THR A N 1
ATOM 718 C CA . THR A 1 96 ? -16.533 -10.969 10.228 1.00 90.12 96 THR A CA 1
ATOM 719 C C . THR A 1 96 ? -15.204 -10.250 9.985 1.00 90.12 96 THR A C 1
ATOM 721 O O . THR A 1 96 ? -15.166 -9.110 9.508 1.00 90.12 96 THR A O 1
ATOM 724 N N . PHE A 1 97 ? -14.089 -10.936 10.235 1.00 91.19 97 PHE A N 1
ATOM 725 C CA . PHE A 1 97 ? -12.762 -10.400 9.959 1.00 91.19 97 PHE A CA 1
ATOM 726 C C . PHE A 1 97 ? -12.488 -10.241 8.454 1.00 91.19 97 PHE A C 1
ATOM 728 O O . PHE A 1 97 ? -11.954 -9.215 8.024 1.00 91.19 97 PHE A O 1
ATOM 735 N N . GLN A 1 98 ? -12.924 -11.193 7.625 1.00 92.75 98 GLN A N 1
ATOM 736 C CA . GLN A 1 98 ? -12.850 -11.090 6.166 1.00 92.75 98 GLN A CA 1
ATOM 737 C C . GLN A 1 98 ? -13.663 -9.895 5.647 1.00 92.75 98 GLN A C 1
ATOM 739 O O . GLN A 1 98 ? -13.189 -9.161 4.777 1.00 92.75 98 GLN A O 1
ATOM 744 N N . GLN A 1 99 ? -14.851 -9.636 6.203 1.00 93.12 99 GLN A N 1
ATOM 745 C CA . GLN A 1 99 ? -15.651 -8.450 5.877 1.00 93.12 99 GLN A CA 1
ATOM 746 C C . GLN A 1 99 ? -14.930 -7.152 6.249 1.00 93.12 99 GLN A C 1
ATOM 748 O O . GLN A 1 99 ? -14.924 -6.200 5.464 1.00 93.12 99 GLN A O 1
ATOM 753 N N . PHE A 1 100 ? -14.283 -7.108 7.420 1.00 94.75 100 PHE A N 1
ATOM 754 C CA . PHE A 1 100 ? -13.438 -5.979 7.804 1.00 94.75 100 PHE A CA 1
ATOM 755 C C . PHE A 1 100 ? -12.337 -5.736 6.768 1.00 94.75 100 PHE A C 1
ATOM 757 O O . PHE A 1 100 ? -12.256 -4.624 6.244 1.00 94.75 100 PHE A O 1
ATOM 764 N N . LEU A 1 101 ? -11.548 -6.755 6.416 1.00 95.94 101 LEU A N 1
ATOM 765 C CA . LEU A 1 101 ? -10.485 -6.618 5.418 1.00 95.94 101 LEU A CA 1
ATOM 766 C C . LEU A 1 101 ? -11.042 -6.172 4.060 1.00 95.94 101 LEU A C 1
ATOM 768 O O . LEU A 1 101 ? -10.536 -5.216 3.474 1.00 95.94 101 LEU A O 1
ATOM 772 N N . SER A 1 102 ? -12.140 -6.778 3.607 1.00 96.12 102 SER A N 1
ATOM 773 C CA . SER A 1 102 ? -12.820 -6.412 2.356 1.00 96.12 102 SER A CA 1
ATOM 774 C C . SER A 1 102 ? -13.221 -4.932 2.340 1.00 96.12 102 SER A C 1
ATOM 776 O O . SER A 1 102 ? -13.047 -4.239 1.336 1.00 96.12 102 SER A O 1
ATOM 778 N N . SER A 1 103 ? -13.690 -4.404 3.478 1.00 95.38 103 SER A N 1
ATOM 779 C CA . SER A 1 103 ? -14.081 -2.995 3.611 1.00 95.38 103 SER A CA 1
ATOM 780 C C . SER A 1 103 ? -12.915 -2.014 3.437 1.00 95.38 103 SER A C 1
ATOM 782 O O . SER A 1 103 ? -13.147 -0.855 3.087 1.00 95.38 103 SER A O 1
ATOM 784 N N . LEU A 1 104 ? -11.666 -2.462 3.630 1.00 97.12 104 LEU A N 1
ATOM 785 C CA . LEU A 1 104 ? -10.470 -1.629 3.483 1.00 97.12 104 LEU A CA 1
ATOM 786 C C . LEU A 1 104 ? -10.142 -1.315 2.021 1.00 97.12 104 LEU A C 1
ATOM 788 O O . LEU A 1 104 ? -9.514 -0.292 1.745 1.00 97.12 104 LEU A O 1
ATOM 792 N N . ALA A 1 105 ? -10.593 -2.149 1.078 1.00 96.88 105 ALA A N 1
ATOM 793 C CA . ALA A 1 105 ? -10.313 -1.993 -0.349 1.00 96.88 105 ALA A CA 1
ATOM 794 C C . ALA A 1 105 ? -10.708 -0.604 -0.876 1.00 96.88 105 ALA A C 1
ATOM 796 O O . ALA A 1 105 ? -9.955 0.007 -1.629 1.00 96.88 105 ALA A O 1
ATOM 797 N N . LYS A 1 106 ? -11.842 -0.053 -0.422 1.00 95.62 106 LYS A N 1
ATOM 798 C CA . LYS A 1 106 ? -12.318 1.279 -0.841 1.00 95.62 106 LYS A CA 1
ATOM 799 C C . LYS A 1 106 ? -11.364 2.412 -0.444 1.00 95.62 106 LYS A C 1
ATOM 801 O O . LYS A 1 106 ? -11.333 3.455 -1.094 1.00 95.62 106 LYS A O 1
ATOM 806 N N . PHE A 1 107 ? -10.591 2.222 0.626 1.00 97.50 107 PHE A N 1
ATOM 807 C CA . PHE A 1 107 ? -9.693 3.242 1.148 1.00 97.50 107 PHE A CA 1
ATOM 808 C C . PHE A 1 107 ? -8.342 3.277 0.438 1.00 97.50 107 PHE A C 1
ATOM 810 O O . PHE A 1 107 ? -7.646 4.276 0.564 1.00 97.50 107 PHE A O 1
ATOM 817 N N . THR A 1 108 ? -7.974 2.260 -0.350 1.00 97.06 108 THR A N 1
ATOM 818 C CA . THR A 1 108 ? -6.689 2.246 -1.076 1.00 97.06 108 THR A CA 1
ATOM 819 C C . THR A 1 108 ? -6.650 3.248 -2.227 1.00 97.06 108 THR A C 1
ATOM 821 O O . THR A 1 108 ? -5.579 3.699 -2.617 1.00 97.06 108 THR A O 1
ATOM 824 N N . THR A 1 109 ? -7.811 3.641 -2.751 1.00 94.81 109 THR A N 1
ATOM 825 C CA . THR A 1 109 ? -7.939 4.616 -3.843 1.00 94.81 109 THR A CA 1
ATOM 826 C C . THR A 1 109 ? -8.815 5.804 -3.464 1.00 94.81 109 THR A C 1
ATOM 828 O O . THR A 1 109 ? -9.265 6.530 -4.348 1.00 94.81 109 THR A O 1
ATOM 831 N N . LEU A 1 110 ? -9.095 6.004 -2.169 1.00 94.69 110 LEU A N 1
ATOM 832 C CA . LEU A 1 110 ? -9.980 7.078 -1.732 1.00 94.69 110 LEU A CA 1
ATOM 833 C C . LEU A 1 110 ? -9.388 8.440 -2.114 1.00 94.69 110 LEU A C 1
ATOM 835 O O . LEU A 1 110 ? -8.231 8.749 -1.811 1.00 94.69 110 LEU A O 1
ATOM 839 N N . THR A 1 111 ? -10.213 9.252 -2.763 1.00 92.44 111 THR A N 1
ATOM 840 C CA . THR A 1 111 ? -9.928 10.637 -3.134 1.00 92.44 111 THR A CA 1
ATOM 841 C C . THR A 1 111 ? -11.036 11.541 -2.607 1.00 92.44 111 THR A C 1
ATOM 843 O O . THR A 1 111 ? -12.071 11.080 -2.122 1.00 92.44 111 THR A O 1
ATOM 846 N N . SER A 1 112 ? -10.813 12.847 -2.667 1.00 88.12 112 SER A N 1
ATOM 847 C CA . SER A 1 112 ? -11.833 13.843 -2.367 1.00 88.12 112 SER A CA 1
ATOM 848 C C . SER A 1 112 ? -11.829 14.910 -3.453 1.00 88.12 112 SER A C 1
ATOM 850 O O . SER A 1 112 ? -10.833 15.106 -4.150 1.00 88.12 112 SER A O 1
ATOM 852 N N . LYS A 1 113 ? -12.991 15.542 -3.633 1.00 84.06 113 LYS A N 1
ATOM 853 C CA . LYS A 1 113 ? -13.179 16.673 -4.548 1.00 84.06 113 LYS A CA 1
ATOM 854 C C . LYS A 1 113 ? -12.732 17.997 -3.923 1.00 84.06 113 LYS A C 1
ATOM 856 O O . LYS A 1 113 ? -12.645 18.990 -4.636 1.00 84.06 113 LYS A O 1
ATOM 861 N N . SER A 1 114 ? -12.485 18.017 -2.611 1.00 84.75 114 SER A N 1
ATOM 862 C CA . SER A 1 114 ? -11.953 19.193 -1.927 1.00 84.75 114 SER A CA 1
ATOM 863 C C . SER A 1 114 ? -10.551 19.512 -2.447 1.00 84.75 114 SER A C 1
ATOM 865 O O . SER A 1 114 ? -9.721 18.617 -2.608 1.00 84.75 114 SER A O 1
ATOM 867 N N . ALA A 1 115 ? -10.281 20.797 -2.677 1.00 83.38 115 ALA A N 1
ATOM 868 C CA . ALA A 1 115 ? -8.947 21.274 -3.034 1.00 83.38 115 ALA A CA 1
ATOM 869 C C . ALA A 1 115 ? -7.942 21.115 -1.876 1.00 83.38 115 ALA A C 1
ATOM 871 O O . ALA A 1 115 ? -6.739 21.022 -2.113 1.00 83.38 115 ALA A O 1
ATOM 872 N N . THR A 1 116 ? -8.440 21.055 -0.639 1.00 86.88 116 THR A N 1
ATOM 873 C CA . THR A 1 116 ? -7.636 21.001 0.589 1.00 86.88 116 THR A CA 1
ATOM 874 C C . THR A 1 116 ? -7.372 19.564 1.034 1.00 86.88 116 THR A C 1
ATOM 876 O O . THR A 1 116 ? -6.280 19.239 1.500 1.00 86.88 116 THR A O 1
ATOM 879 N N . PHE A 1 117 ? -8.352 18.672 0.863 1.00 88.44 117 PHE A N 1
ATOM 880 C CA . PHE A 1 117 ? -8.277 17.302 1.369 1.00 88.44 117 PHE A CA 1
ATOM 881 C C . PHE A 1 117 ? -8.083 16.306 0.234 1.00 88.44 117 PHE A C 1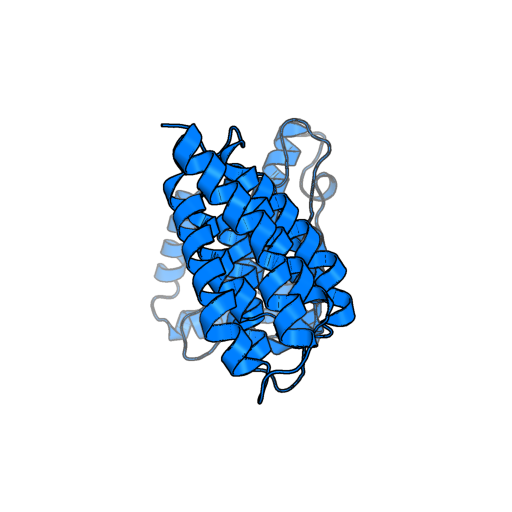
ATOM 883 O O . PHE A 1 117 ? -8.990 16.062 -0.551 1.00 88.44 117 PHE A O 1
ATOM 890 N N . SER A 1 118 ? -6.919 15.660 0.183 1.00 90.56 118 SER A N 1
ATOM 891 C CA . SER A 1 118 ? -6.606 14.637 -0.826 1.00 90.56 118 SER A CA 1
ATOM 892 C C . SER A 1 118 ? -6.922 13.206 -0.387 1.00 90.56 118 SER A C 1
ATOM 894 O O . SER A 1 118 ? -6.831 12.278 -1.198 1.00 90.56 118 SER A O 1
ATOM 896 N N . ARG A 1 119 ? -7.237 13.014 0.902 1.00 94.94 119 ARG A N 1
ATOM 897 C CA . ARG A 1 119 ? -7.369 11.715 1.587 1.00 94.94 119 ARG A CA 1
ATOM 898 C C . ARG A 1 119 ? -6.091 10.877 1.609 1.00 94.94 119 ARG A C 1
ATOM 900 O O . ARG A 1 119 ? -6.144 9.675 1.866 1.00 94.94 119 ARG A O 1
ATOM 907 N N . ALA A 1 120 ? -4.933 11.492 1.360 1.00 95.94 120 ALA A N 1
ATOM 908 C CA . ALA A 1 120 ? -3.655 10.787 1.356 1.00 95.94 120 ALA A CA 1
ATOM 909 C C . ALA A 1 120 ? -3.347 10.120 2.706 1.00 95.94 120 ALA A C 1
ATOM 911 O O . ALA A 1 120 ? -2.799 9.020 2.709 1.00 95.94 120 ALA A O 1
ATOM 912 N N . SER A 1 121 ? -3.741 10.722 3.833 1.00 96.12 121 SER A N 1
ATOM 913 C CA . SER A 1 121 ? -3.497 10.136 5.159 1.00 96.12 121 SER A CA 1
ATOM 914 C C . SER A 1 121 ? -4.319 8.861 5.409 1.00 96.12 121 SER A C 1
ATOM 916 O O . SER A 1 121 ? -3.781 7.884 5.933 1.00 96.12 121 SER A O 1
ATOM 918 N N . ILE A 1 122 ? -5.572 8.819 4.936 1.00 97.38 122 ILE A N 1
ATOM 919 C CA . ILE A 1 122 ? -6.421 7.619 4.980 1.00 97.38 122 ILE A CA 1
ATOM 920 C C . ILE A 1 122 ? -5.814 6.510 4.118 1.00 97.38 122 ILE A C 1
ATOM 922 O O . ILE A 1 122 ? -5.691 5.373 4.581 1.00 97.38 122 ILE A O 1
ATOM 926 N N . ARG A 1 123 ? -5.383 6.831 2.888 1.00 98.19 123 ARG A N 1
ATOM 927 C CA . ARG A 1 123 ? -4.709 5.855 2.015 1.00 98.19 123 ARG A CA 1
ATOM 928 C C . ARG A 1 123 ? -3.448 5.301 2.677 1.00 98.19 123 ARG A C 1
ATOM 930 O O . ARG A 1 123 ? -3.298 4.088 2.774 1.00 98.19 123 ARG A O 1
ATOM 937 N N . HIS A 1 124 ? -2.600 6.176 3.222 1.00 98.31 124 HIS A N 1
ATOM 938 C CA . HIS A 1 124 ? -1.398 5.782 3.956 1.00 98.31 124 HIS A CA 1
ATOM 939 C C . HIS A 1 124 ? -1.720 4.825 5.108 1.00 98.31 124 HIS A C 1
ATOM 941 O O . HIS A 1 124 ? -1.153 3.738 5.186 1.00 98.31 124 HIS A O 1
ATOM 947 N N . ALA A 1 125 ? -2.649 5.196 5.996 1.00 98.06 125 ALA A N 1
ATOM 948 C CA . ALA A 1 125 ? -3.039 4.344 7.116 1.00 98.06 125 ALA A CA 1
ATOM 949 C C . ALA A 1 125 ? -3.588 2.991 6.641 1.00 98.06 125 ALA A C 1
ATOM 951 O O . ALA A 1 125 ? -3.246 1.962 7.220 1.00 98.06 125 ALA A O 1
ATOM 952 N N . THR A 1 126 ? -4.349 2.977 5.544 1.00 98.56 126 THR A N 1
ATOM 953 C CA . THR A 1 126 ? -4.843 1.744 4.918 1.00 98.56 126 THR A CA 1
ATOM 954 C C . THR A 1 126 ? -3.695 0.853 4.458 1.00 98.56 126 THR A C 1
ATOM 956 O O . THR A 1 126 ? -3.694 -0.334 4.774 1.00 98.56 126 THR A O 1
ATOM 959 N N . TYR A 1 127 ? -2.676 1.399 3.784 1.00 98.62 127 TYR A N 1
ATOM 960 C CA . TYR A 1 127 ? -1.517 0.608 3.352 1.00 98.62 127 TYR A CA 1
ATOM 961 C C . TYR A 1 127 ? -0.795 -0.037 4.539 1.00 98.62 127 TYR A C 1
ATOM 963 O O . TYR A 1 127 ? -0.403 -1.204 4.492 1.00 98.62 127 TYR A O 1
ATOM 971 N N . VAL A 1 128 ? -0.676 0.705 5.638 1.00 97.88 128 VAL A N 1
ATOM 972 C CA . VAL A 1 128 ? -0.004 0.258 6.860 1.00 97.88 128 VAL A CA 1
ATOM 973 C C . VAL A 1 128 ? -0.826 -0.821 7.596 1.00 97.88 128 VAL A C 1
ATOM 975 O O . VAL A 1 128 ? -0.240 -1.760 8.138 1.00 97.88 128 VAL A O 1
ATOM 978 N N . VAL A 1 129 ? -2.165 -0.760 7.565 1.00 97.31 129 VAL A N 1
ATOM 979 C CA . VAL A 1 129 ? -3.060 -1.832 8.062 1.00 97.31 129 VAL A CA 1
ATOM 980 C C . VAL A 1 129 ? -2.977 -3.079 7.188 1.00 97.31 129 VAL A C 1
ATOM 982 O O . VAL A 1 129 ? -2.803 -4.177 7.706 1.00 97.31 129 VAL A O 1
ATOM 985 N N . LEU A 1 130 ? -3.053 -2.927 5.865 1.00 97.94 130 LEU A N 1
ATOM 986 C CA . LEU A 1 130 ? -2.960 -4.056 4.937 1.00 97.94 130 LEU A CA 1
ATOM 987 C C . LEU A 1 130 ? -1.589 -4.741 5.014 1.00 97.94 130 LEU A C 1
ATOM 989 O O . LEU A 1 130 ? -1.512 -5.956 4.880 1.00 97.94 130 LEU A O 1
ATOM 993 N N . THR A 1 131 ? -0.518 -3.994 5.303 1.00 97.69 131 THR A N 1
ATOM 994 C CA . THR A 1 131 ? 0.821 -4.560 5.547 1.00 97.69 131 THR A CA 1
ATOM 995 C C . THR A 1 131 ? 0.816 -5.446 6.792 1.00 97.69 131 THR A C 1
ATOM 997 O O . THR A 1 131 ? 1.377 -6.542 6.785 1.00 97.69 131 THR A O 1
ATOM 1000 N N . ALA A 1 132 ? 0.153 -4.994 7.861 1.00 95.69 132 ALA A N 1
ATOM 1001 C CA . ALA A 1 132 ? -0.023 -5.796 9.064 1.00 95.69 132 ALA A CA 1
ATOM 1002 C C . ALA A 1 132 ? -0.854 -7.054 8.783 1.00 95.69 132 ALA A C 1
ATOM 1004 O O . ALA A 1 132 ? -0.446 -8.140 9.176 1.00 95.69 132 ALA A O 1
ATOM 1005 N N . ALA A 1 133 ? -1.950 -6.940 8.029 1.00 95.06 133 ALA A N 1
ATOM 1006 C CA . ALA A 1 133 ? -2.755 -8.093 7.629 1.00 95.06 133 ALA A CA 1
ATOM 1007 C C . ALA A 1 133 ? -1.951 -9.089 6.772 1.00 95.06 133 ALA A C 1
ATOM 1009 O O . ALA A 1 133 ? -1.974 -10.285 7.040 1.00 95.06 133 ALA A O 1
ATOM 1010 N N . ALA A 1 134 ? -1.158 -8.605 5.810 1.00 95.38 134 ALA A N 1
ATOM 1011 C CA . ALA A 1 134 ? -0.283 -9.440 4.986 1.00 95.38 134 ALA A CA 1
ATOM 1012 C C . ALA A 1 134 ? 0.809 -10.156 5.801 1.00 95.38 134 ALA A C 1
ATOM 1014 O O . ALA A 1 134 ? 1.312 -11.193 5.374 1.00 95.38 134 ALA A O 1
ATOM 1015 N N . THR A 1 135 ? 1.181 -9.610 6.961 1.00 92.81 135 THR A N 1
ATOM 1016 C CA . THR A 1 135 ? 2.155 -10.222 7.873 1.00 92.81 135 THR A CA 1
ATOM 1017 C C . THR A 1 135 ? 1.490 -11.239 8.800 1.00 92.81 135 THR A C 1
ATOM 1019 O O . THR A 1 135 ? 1.987 -12.352 8.936 1.00 92.81 135 THR A O 1
ATOM 1022 N N . SER A 1 136 ? 0.370 -10.867 9.423 1.00 90.38 136 SER A N 1
ATOM 1023 C CA . SER A 1 136 ? -0.262 -11.655 10.489 1.00 90.38 136 SER A CA 1
ATOM 1024 C C . SER A 1 136 ? -1.262 -12.701 9.985 1.00 90.38 136 SER A C 1
ATOM 1026 O O . SER A 1 136 ? -1.453 -13.721 10.634 1.00 90.38 136 SER A O 1
ATOM 1028 N N . CYS A 1 137 ? -1.940 -12.453 8.860 1.00 91.69 137 CYS A N 1
ATOM 1029 C CA . CYS A 1 137 ? -3.036 -13.290 8.352 1.00 91.69 137 CYS A CA 1
ATOM 1030 C C . CYS A 1 137 ? -3.127 -13.273 6.808 1.00 91.69 137 CYS A C 1
ATOM 1032 O O . CYS A 1 137 ? -4.157 -12.895 6.240 1.00 91.69 137 CYS A O 1
ATOM 1034 N N . PRO A 1 138 ? -2.057 -13.681 6.097 1.00 92.81 138 PRO A N 1
ATOM 1035 C CA . PRO A 1 138 ? -1.974 -13.550 4.641 1.00 92.81 138 PRO A CA 1
ATOM 1036 C C . PRO A 1 138 ? -3.074 -14.299 3.874 1.00 92.81 138 PRO A C 1
ATOM 1038 O O . PRO A 1 138 ? -3.549 -13.790 2.860 1.00 92.81 138 PRO A O 1
ATOM 1041 N N . GLU A 1 139 ? -3.516 -15.461 4.361 1.00 92.12 139 GLU A N 1
ATOM 1042 C CA . GLU A 1 139 ? -4.594 -16.243 3.736 1.00 92.12 139 GLU A CA 1
ATOM 1043 C C . GLU A 1 139 ? -5.939 -15.505 3.768 1.00 92.12 139 GLU A C 1
ATOM 1045 O O . GLU A 1 139 ? -6.598 -15.374 2.737 1.00 92.12 139 GLU A O 1
ATOM 1050 N N . LEU A 1 140 ? -6.309 -14.944 4.926 1.00 92.81 140 LEU A N 1
ATOM 1051 C CA . LEU A 1 140 ? -7.547 -14.171 5.086 1.00 92.81 140 LEU A CA 1
ATOM 1052 C C . LEU A 1 140 ? -7.519 -12.880 4.269 1.00 92.81 140 LEU A C 1
ATOM 1054 O O . LEU A 1 140 ? -8.524 -12.493 3.681 1.00 92.81 140 LEU A O 1
ATOM 1058 N N . LEU A 1 141 ? -6.366 -12.210 4.190 1.00 95.12 141 LEU A N 1
ATOM 1059 C CA . LEU A 1 141 ? -6.228 -11.033 3.335 1.00 95.12 141 LEU A CA 1
ATOM 1060 C C . LEU A 1 141 ? -6.439 -11.380 1.860 1.00 95.12 141 LEU A C 1
ATOM 1062 O O . LEU A 1 141 ? -7.124 -10.646 1.147 1.00 95.12 141 LEU A O 1
ATOM 1066 N N . ARG A 1 142 ? -5.861 -12.494 1.408 1.00 92.75 142 ARG A N 1
ATOM 1067 C CA . ARG A 1 142 ? -5.980 -12.952 0.024 1.00 92.75 142 ARG A CA 1
ATOM 1068 C C . ARG A 1 142 ? -7.405 -13.371 -0.333 1.00 92.75 142 ARG A C 1
ATOM 1070 O O . ARG A 1 142 ? -7.828 -13.112 -1.455 1.00 92.75 142 ARG A O 1
ATOM 1077 N N . SER A 1 143 ? -8.144 -13.979 0.594 1.00 93.00 143 SER A N 1
ATOM 1078 C CA . SER A 1 143 ? -9.553 -14.328 0.375 1.00 93.00 143 SER A CA 1
ATOM 1079 C C . SER A 1 143 ? -10.496 -13.124 0.486 1.00 93.00 143 SER A C 1
ATOM 1081 O O . SER A 1 143 ? -11.582 -13.139 -0.092 1.00 93.00 143 SER A O 1
ATOM 1083 N N . ALA A 1 144 ? -10.112 -12.076 1.220 1.00 96.00 144 ALA A N 1
ATOM 1084 C CA . ALA A 1 144 ? -10.921 -10.872 1.408 1.00 96.00 144 ALA A CA 1
ATOM 1085 C C . ALA A 1 144 ? -10.797 -9.852 0.265 1.00 96.00 144 ALA A C 1
ATOM 1087 O O . ALA A 1 144 ? -11.768 -9.179 -0.076 1.00 96.00 144 ALA A O 1
ATOM 1088 N N . ILE A 1 145 ? -9.596 -9.672 -0.292 1.00 96.62 145 ILE A N 1
ATOM 1089 C CA . ILE A 1 145 ? -9.306 -8.578 -1.227 1.00 96.62 145 ILE A CA 1
ATOM 1090 C C . ILE A 1 145 ? -8.657 -9.125 -2.497 1.00 96.62 145 ILE A C 1
ATOM 1092 O O . ILE A 1 145 ? -7.634 -9.804 -2.430 1.00 96.62 145 ILE A O 1
ATOM 1096 N N . ASP A 1 146 ? -9.201 -8.745 -3.662 1.00 96.00 146 ASP A N 1
ATOM 1097 C CA . ASP A 1 146 ? -8.585 -9.043 -4.962 1.00 96.00 146 ASP A CA 1
ATOM 1098 C C . ASP A 1 146 ? -7.115 -8.561 -4.964 1.00 96.00 146 ASP A C 1
ATOM 1100 O O . ASP A 1 146 ? -6.859 -7.372 -4.719 1.00 96.00 146 ASP A O 1
ATOM 1104 N N . PRO A 1 147 ? -6.135 -9.437 -5.270 1.00 96.25 147 PRO A N 1
ATOM 1105 C CA . PRO A 1 147 ? -4.719 -9.078 -5.320 1.00 96.25 147 PRO A CA 1
ATOM 1106 C C . PRO A 1 147 ? -4.413 -7.828 -6.159 1.00 96.25 147 PRO A C 1
ATOM 1108 O O . PRO A 1 147 ? -3.479 -7.091 -5.849 1.00 96.25 147 PRO A O 1
ATOM 1111 N N . LYS A 1 148 ? -5.203 -7.535 -7.203 1.00 96.56 148 LYS A N 1
ATOM 1112 C CA . LYS A 1 148 ? -5.054 -6.328 -8.037 1.00 96.56 148 LYS A CA 1
ATOM 1113 C C . LYS A 1 148 ? -5.286 -5.041 -7.260 1.00 96.56 148 LYS A C 1
ATOM 1115 O O . LYS A 1 148 ? -4.687 -4.022 -7.600 1.00 96.56 148 LYS A O 1
ATOM 1120 N N . VAL A 1 149 ? -6.145 -5.064 -6.241 1.00 97.00 149 VAL A N 1
ATOM 1121 C CA . VAL A 1 149 ? -6.393 -3.909 -5.370 1.00 97.00 149 VAL A CA 1
ATOM 1122 C C . VAL A 1 149 ? -5.170 -3.661 -4.496 1.00 97.00 149 VAL A C 1
ATOM 1124 O O . VAL A 1 149 ? -4.695 -2.530 -4.437 1.00 97.00 149 VAL A O 1
ATOM 1127 N N . VAL A 1 150 ? -4.624 -4.714 -3.877 1.00 97.62 150 VAL A N 1
ATOM 1128 C CA . VAL A 1 150 ? -3.449 -4.609 -2.996 1.00 97.62 150 VAL A CA 1
ATOM 1129 C C . VAL A 1 150 ? -2.200 -4.228 -3.786 1.00 97.62 150 VAL A C 1
ATOM 1131 O O . VAL A 1 150 ? -1.498 -3.297 -3.413 1.00 97.62 150 VAL A O 1
ATOM 1134 N N . LEU A 1 151 ? -1.937 -4.895 -4.909 1.00 97.88 151 LEU A N 1
ATOM 1135 C CA . LEU A 1 151 ? -0.765 -4.627 -5.747 1.00 97.88 151 LEU A CA 1
ATOM 1136 C C . LEU A 1 151 ? -0.915 -3.345 -6.572 1.00 97.88 151 LEU A C 1
ATOM 1138 O O . LEU A 1 151 ? 0.071 -2.716 -6.942 1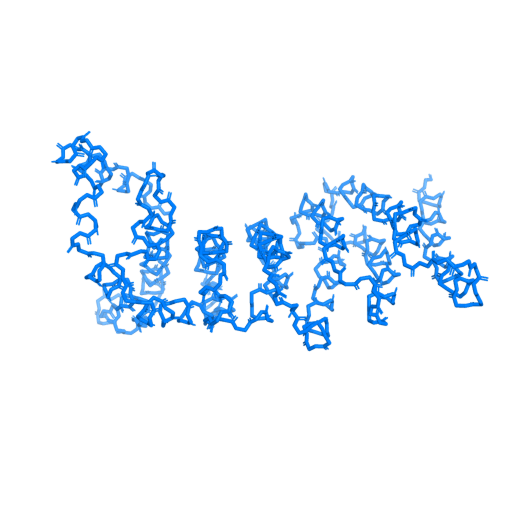.00 97.88 151 LEU A O 1
ATOM 1142 N N . GLY A 1 152 ? -2.147 -2.920 -6.850 1.00 97.00 152 GLY A N 1
ATOM 1143 C CA . GLY A 1 152 ? -2.444 -1.732 -7.643 1.00 97.00 152 GLY A CA 1
ATOM 1144 C C . GLY A 1 152 ? -2.102 -0.404 -6.964 1.00 97.00 152 GLY A C 1
ATOM 1145 O O . GLY A 1 152 ? -2.145 0.624 -7.649 1.00 97.00 152 GLY A O 1
ATOM 1146 N N . VAL A 1 153 ? -1.761 -0.416 -5.669 1.00 97.75 153 VAL A N 1
ATOM 1147 C CA . VAL A 1 153 ? -1.373 0.767 -4.877 1.00 97.75 153 VAL A CA 1
ATOM 1148 C C . VAL A 1 153 ? -0.019 1.354 -5.284 1.00 97.75 153 VAL A C 1
ATOM 1150 O O . VAL A 1 153 ? 0.239 2.516 -4.992 1.00 97.75 153 VAL A O 1
ATOM 1153 N N . VAL A 1 154 ? 0.813 0.607 -6.026 1.00 96.00 154 VAL A N 1
ATOM 1154 C CA . VAL A 1 154 ? 2.091 1.097 -6.595 1.00 96.00 154 VAL A CA 1
ATOM 1155 C C . VAL A 1 154 ? 1.931 2.329 -7.498 1.00 96.00 154 VAL A C 1
ATOM 1157 O O . VAL A 1 154 ? 2.911 2.986 -7.824 1.00 96.00 154 VAL A O 1
ATOM 1160 N N . GLY A 1 155 ? 0.701 2.651 -7.916 1.00 94.00 155 GLY A N 1
ATOM 1161 C CA . GLY A 1 155 ? 0.375 3.868 -8.665 1.00 94.00 155 GLY A CA 1
ATOM 1162 C C . GLY A 1 155 ? 0.132 5.116 -7.806 1.00 94.00 155 GLY A C 1
ATOM 1163 O O . GLY A 1 155 ? -0.402 6.098 -8.323 1.00 94.00 155 GLY A O 1
ATOM 1164 N N . GLU A 1 156 ? 0.440 5.081 -6.508 1.00 96.38 156 GLU A N 1
ATOM 1165 C CA . GLU A 1 156 ? 0.321 6.232 -5.610 1.00 96.38 156 GLU A CA 1
ATOM 1166 C C . GLU A 1 156 ? 1.168 7.416 -6.090 1.00 96.38 156 GLU A C 1
ATOM 1168 O O . GLU A 1 156 ? 2.308 7.266 -6.531 1.00 96.38 156 GLU A O 1
ATOM 1173 N N . LYS A 1 157 ? 0.590 8.616 -5.983 1.00 94.81 157 LYS A N 1
ATOM 1174 C CA . LYS A 1 157 ? 1.199 9.859 -6.474 1.00 94.81 157 LYS A CA 1
ATOM 1175 C C . LYS A 1 157 ? 1.662 10.782 -5.354 1.00 94.81 157 LYS A C 1
ATOM 1177 O O . LYS A 1 157 ? 2.454 11.687 -5.593 1.00 94.81 157 LYS A O 1
ATOM 1182 N N . PHE A 1 158 ? 1.184 10.569 -4.128 1.00 95.38 158 PHE A N 1
ATOM 1183 C CA . PHE A 1 158 ? 1.668 11.299 -2.963 1.00 95.38 158 PHE A CA 1
ATOM 1184 C C . PHE A 1 158 ? 2.987 10.692 -2.491 1.00 95.38 158 PHE A C 1
ATOM 1186 O O . PHE A 1 158 ? 2.994 9.607 -1.918 1.00 95.38 158 PHE A O 1
ATOM 1193 N N . ALA A 1 159 ? 4.095 11.414 -2.687 1.00 95.38 159 ALA A N 1
ATOM 1194 C CA . ALA A 1 159 ? 5.446 10.957 -2.345 1.00 95.38 159 ALA A CA 1
ATOM 1195 C C . ALA A 1 159 ? 5.561 10.411 -0.909 1.00 95.38 159 ALA A C 1
ATOM 1197 O O . ALA A 1 159 ? 6.173 9.370 -0.691 1.00 95.38 159 ALA A O 1
ATOM 1198 N N . ALA A 1 160 ? 4.907 11.061 0.061 1.00 96.12 160 ALA A N 1
ATOM 1199 C CA . ALA A 1 160 ? 4.899 10.632 1.462 1.00 96.12 160 ALA A CA 1
ATOM 1200 C C . ALA A 1 160 ? 4.297 9.229 1.676 1.00 96.12 160 ALA A C 1
ATOM 1202 O O . ALA A 1 160 ? 4.645 8.545 2.635 1.00 96.12 160 ALA A O 1
ATOM 1203 N N . ASN A 1 161 ? 3.419 8.785 0.776 1.00 98.12 161 ASN A N 1
ATOM 1204 C CA . ASN A 1 161 ? 2.768 7.484 0.850 1.00 98.12 161 ASN A CA 1
ATOM 1205 C C . ASN A 1 161 ? 3.553 6.381 0.137 1.00 98.12 161 ASN A C 1
ATOM 1207 O O . ASN A 1 161 ? 3.360 5.206 0.448 1.00 98.12 161 ASN A O 1
ATOM 1211 N N . VAL A 1 162 ? 4.431 6.736 -0.804 1.00 97.94 162 VAL A N 1
ATOM 1212 C CA . VAL A 1 162 ? 5.136 5.763 -1.645 1.00 97.94 162 VAL A CA 1
ATOM 1213 C C . VAL A 1 162 ? 5.935 4.738 -0.822 1.00 97.94 162 VAL A C 1
ATOM 1215 O O . VAL A 1 162 ? 5.789 3.547 -1.105 1.00 97.94 162 VAL A O 1
ATOM 1218 N N . PRO A 1 163 ? 6.687 5.105 0.236 1.00 98.06 163 PRO A N 1
ATOM 1219 C CA . PRO A 1 163 ? 7.361 4.108 1.069 1.00 98.06 163 PRO A CA 1
ATOM 1220 C C . PRO A 1 163 ? 6.402 3.051 1.638 1.00 98.06 163 PRO A C 1
ATOM 1222 O O . PRO A 1 163 ? 6.666 1.856 1.522 1.00 98.06 163 PRO A O 1
ATOM 1225 N N . ALA A 1 164 ? 5.246 3.473 2.164 1.00 98.38 164 ALA A N 1
ATOM 1226 C CA . ALA A 1 164 ? 4.240 2.562 2.712 1.00 98.38 164 ALA A CA 1
ATOM 1227 C C . ALA A 1 164 ? 3.622 1.651 1.637 1.00 98.38 164 ALA A C 1
ATOM 1229 O O . ALA A 1 164 ? 3.335 0.487 1.913 1.00 98.38 164 ALA A O 1
ATOM 1230 N N . THR A 1 165 ? 3.453 2.150 0.405 1.00 98.25 165 THR A N 1
ATOM 1231 C CA . THR A 1 165 ? 2.965 1.328 -0.719 1.00 98.25 165 THR A CA 1
ATOM 1232 C C . THR A 1 165 ? 3.945 0.215 -1.073 1.00 98.25 165 THR A C 1
ATOM 1234 O O . THR A 1 165 ? 3.524 -0.923 -1.266 1.00 98.25 165 THR A O 1
ATOM 1237 N N . TRP A 1 166 ? 5.249 0.510 -1.097 1.00 98.38 166 TRP A N 1
ATOM 1238 C CA . TRP A 1 166 ? 6.273 -0.491 -1.385 1.00 98.38 166 TRP A CA 1
ATOM 1239 C C . TRP A 1 166 ? 6.392 -1.523 -0.275 1.00 98.38 166 TRP A C 1
ATOM 1241 O O . TRP A 1 166 ? 6.480 -2.711 -0.577 1.00 98.38 166 TRP A O 1
ATOM 1251 N N . THR A 1 167 ? 6.324 -1.102 0.993 1.00 98.56 167 THR A N 1
ATOM 1252 C CA . THR A 1 167 ? 6.268 -2.049 2.113 1.00 98.56 167 THR A CA 1
ATOM 1253 C C . THR A 1 167 ? 5.080 -2.995 1.956 1.00 98.56 167 THR A C 1
ATOM 1255 O O . THR A 1 167 ? 5.277 -4.204 1.972 1.00 98.56 167 THR A O 1
ATOM 1258 N N . LEU A 1 168 ? 3.873 -2.473 1.705 1.00 98.69 168 LEU A N 1
ATOM 1259 C CA . LEU A 1 168 ? 2.687 -3.304 1.493 1.00 98.69 168 LEU A CA 1
ATOM 1260 C C . LEU A 1 168 ? 2.879 -4.305 0.349 1.00 98.69 168 LEU A C 1
ATOM 1262 O O . LEU A 1 168 ? 2.646 -5.497 0.528 1.00 98.69 168 LEU A O 1
ATOM 1266 N N . VAL A 1 169 ? 3.297 -3.829 -0.822 1.00 98.38 169 VAL A N 1
ATOM 1267 C CA . VAL A 1 169 ? 3.410 -4.653 -2.033 1.00 98.38 169 VAL A CA 1
ATOM 1268 C C . VAL A 1 169 ? 4.439 -5.762 -1.847 1.00 98.38 169 VAL A C 1
ATOM 1270 O O . VAL A 1 169 ? 4.142 -6.922 -2.127 1.00 98.38 169 VAL A O 1
ATOM 1273 N N . LEU A 1 170 ? 5.625 -5.435 -1.331 1.00 98.38 170 LEU A N 1
ATOM 1274 C CA . LEU A 1 170 ? 6.682 -6.419 -1.108 1.00 98.38 170 LEU A CA 1
ATOM 1275 C C . LEU A 1 170 ? 6.306 -7.417 -0.011 1.00 98.38 170 LEU A C 1
ATOM 1277 O O . LEU A 1 170 ? 6.533 -8.615 -0.187 1.00 98.38 170 LEU A O 1
ATOM 1281 N N . THR A 1 171 ? 5.694 -6.959 1.086 1.00 98.00 171 THR A N 1
ATOM 1282 C CA . THR A 1 171 ? 5.194 -7.846 2.144 1.00 98.00 171 THR A CA 1
ATOM 1283 C C . THR A 1 171 ? 4.111 -8.775 1.604 1.00 98.00 171 THR A C 1
ATOM 1285 O O . THR A 1 171 ? 4.191 -9.978 1.822 1.00 98.00 171 THR A O 1
ATOM 1288 N N . TYR A 1 172 ? 3.142 -8.255 0.847 1.00 97.69 172 TYR A N 1
ATOM 1289 C CA . TYR A 1 172 ? 2.067 -9.058 0.266 1.00 97.69 172 TYR A CA 1
ATOM 1290 C C . TYR A 1 172 ? 2.601 -10.128 -0.688 1.00 97.69 172 TYR A C 1
ATOM 1292 O O . TYR A 1 172 ? 2.239 -11.293 -0.554 1.00 97.69 172 TYR A O 1
ATOM 1300 N N . LEU A 1 173 ? 3.498 -9.763 -1.610 1.00 96.50 173 LEU A N 1
ATOM 1301 C CA . LEU A 1 173 ? 4.113 -10.717 -2.536 1.00 96.50 173 LEU A CA 1
ATOM 1302 C C . LEU A 1 173 ? 4.949 -11.772 -1.807 1.00 96.50 173 LEU A C 1
ATOM 1304 O O . LEU A 1 173 ? 4.835 -12.957 -2.110 1.00 96.50 173 LEU A O 1
ATOM 1308 N N . SER A 1 174 ? 5.745 -11.359 -0.818 1.00 95.44 174 SER A N 1
ATOM 1309 C CA . SER A 1 174 ? 6.580 -12.274 -0.030 1.00 95.44 174 SER A CA 1
ATOM 1310 C C . SER A 1 174 ? 5.745 -13.250 0.795 1.00 95.44 174 SER A C 1
ATOM 1312 O O . SER A 1 174 ? 6.109 -14.417 0.918 1.00 95.44 174 SER A O 1
ATOM 1314 N N . SER A 1 175 ? 4.628 -12.794 1.364 1.00 94.19 175 SER A N 1
ATOM 1315 C CA . SER A 1 175 ? 3.703 -13.659 2.094 1.00 94.19 175 SER A CA 1
ATOM 1316 C C . SER A 1 175 ? 2.923 -14.574 1.153 1.00 94.19 175 SER A C 1
ATOM 1318 O O . SER A 1 175 ? 2.787 -15.756 1.444 1.00 94.19 175 SER A O 1
ATOM 1320 N N . ALA A 1 176 ? 2.465 -14.068 0.005 1.00 91.25 176 ALA A N 1
ATOM 1321 C CA . ALA A 1 176 ? 1.754 -14.865 -0.992 1.00 91.25 176 ALA A CA 1
ATOM 1322 C C . ALA A 1 176 ? 2.635 -15.964 -1.602 1.00 91.25 176 ALA A C 1
ATOM 1324 O O . ALA A 1 176 ? 2.135 -17.049 -1.868 1.00 91.25 176 ALA A O 1
ATOM 1325 N N . ALA A 1 177 ? 3.939 -15.717 -1.771 1.00 89.00 177 ALA A N 1
ATOM 1326 C CA . ALA A 1 177 ? 4.897 -16.711 -2.258 1.00 89.00 177 ALA A CA 1
ATOM 1327 C C . ALA A 1 177 ? 5.105 -17.899 -1.300 1.00 89.00 177 ALA A C 1
ATOM 1329 O O . ALA A 1 177 ? 5.646 -18.920 -1.713 1.00 89.00 177 ALA A O 1
ATOM 1330 N N . LYS A 1 178 ? 4.702 -17.768 -0.029 1.00 88.06 178 LYS A N 1
ATOM 1331 C CA . LYS A 1 178 ? 4.739 -18.853 0.967 1.00 88.06 178 LYS A CA 1
ATOM 1332 C C . LYS A 1 178 ? 3.460 -19.691 0.986 1.00 88.06 178 LYS A C 1
ATOM 1334 O O . LYS A 1 178 ? 3.418 -20.681 1.704 1.00 88.06 178 LYS A O 1
ATOM 1339 N N . LEU A 1 179 ? 2.423 -19.266 0.265 1.00 84.94 179 LEU A N 1
ATOM 1340 C CA . LEU A 1 179 ? 1.167 -19.998 0.150 1.00 84.94 179 LEU A CA 1
ATOM 1341 C C . LEU A 1 179 ? 1.252 -20.962 -1.038 1.00 84.94 179 LEU A C 1
ATOM 1343 O O . LEU A 1 179 ? 1.830 -20.619 -2.068 1.00 84.94 179 LEU A O 1
ATOM 1347 N N . ASP A 1 180 ? 0.615 -22.127 -0.924 1.00 77.50 180 ASP A N 1
ATOM 1348 C CA . ASP A 1 180 ? 0.627 -23.157 -1.979 1.00 77.50 180 ASP A CA 1
ATOM 1349 C C . ASP A 1 180 ? -0.150 -22.745 -3.246 1.00 77.50 180 ASP A C 1
ATOM 1351 O O . ASP A 1 180 ? -0.013 -23.347 -4.312 1.00 77.50 180 ASP A O 1
ATOM 1355 N N . GLU A 1 181 ? -0.965 -21.693 -3.161 1.00 81.81 181 GLU A N 1
ATOM 1356 C CA . GLU A 1 181 ? -1.778 -21.207 -4.269 1.00 81.81 181 GLU A CA 1
ATOM 1357 C C . GLU A 1 181 ? -1.056 -20.099 -5.055 1.00 81.81 181 GLU A C 1
ATOM 1359 O O . GLU A 1 181 ? -0.765 -19.020 -4.534 1.00 81.81 181 GLU A O 1
ATOM 1364 N N . ALA A 1 182 ? -0.830 -20.291 -6.354 1.00 86.75 182 ALA A N 1
ATOM 1365 C CA . ALA A 1 182 ? -0.234 -19.257 -7.202 1.00 86.75 182 ALA A CA 1
ATOM 1366 C C . ALA A 1 182 ? -1.178 -18.057 -7.396 1.00 86.75 182 ALA A C 1
ATOM 1368 O O . ALA A 1 182 ? -2.389 -18.218 -7.531 1.00 86.75 182 ALA A O 1
ATOM 1369 N N . LEU A 1 183 ? -0.635 -16.836 -7.432 1.00 91.88 183 LEU A N 1
ATOM 1370 C CA . LEU A 1 183 ? -1.422 -15.648 -7.776 1.00 91.88 183 LEU A CA 1
ATOM 1371 C C . LEU A 1 183 ? -1.889 -15.707 -9.248 1.00 91.88 183 LEU A C 1
ATOM 1373 O O . LEU A 1 183 ? -1.149 -16.204 -10.103 1.00 91.88 183 LEU A O 1
ATOM 1377 N N . PRO A 1 184 ? -3.067 -15.144 -9.591 1.00 92.69 184 PRO A N 1
ATOM 1378 C CA . PRO A 1 184 ? -3.583 -15.101 -10.963 1.00 92.69 184 PRO A CA 1
ATOM 1379 C C . PRO A 1 184 ? -2.852 -14.043 -11.813 1.00 92.69 184 PRO A C 1
ATOM 1381 O O . PRO A 1 184 ? -3.428 -13.037 -12.243 1.00 92.69 184 PRO A O 1
ATOM 1384 N N . TRP A 1 185 ? -1.557 -14.266 -12.051 1.00 92.56 185 TRP A N 1
ATOM 1385 C CA . TRP A 1 185 ? -0.613 -13.311 -12.635 1.00 92.56 185 TRP A CA 1
ATOM 1386 C C . TRP A 1 185 ? -1.040 -12.742 -13.987 1.00 92.56 185 TRP A C 1
ATOM 1388 O O . TRP A 1 185 ? -0.897 -11.542 -14.210 1.00 92.56 185 TRP A O 1
ATOM 1398 N N . THR A 1 186 ? -1.635 -13.557 -14.857 1.00 91.81 186 THR A N 1
ATOM 1399 C CA . THR A 1 186 ? -2.147 -13.127 -16.172 1.00 91.81 186 THR A CA 1
ATOM 1400 C C . THR A 1 186 ? -3.165 -11.993 -16.062 1.00 91.81 186 THR A C 1
ATOM 1402 O O . THR A 1 186 ? -3.235 -11.131 -16.933 1.00 91.81 186 THR A O 1
ATOM 1405 N N . SER A 1 187 ? -3.919 -11.952 -14.963 1.00 93.31 187 SER A N 1
ATOM 1406 C CA . SER A 1 187 ? -4.911 -10.913 -14.695 1.00 93.31 187 SER A CA 1
ATOM 1407 C C . SER A 1 187 ? -4.345 -9.721 -13.909 1.00 93.31 187 SER A C 1
ATOM 1409 O O . SER A 1 187 ? -4.899 -8.624 -13.977 1.00 93.31 187 SER A O 1
ATOM 1411 N N . ILE A 1 188 ? -3.261 -9.932 -13.155 1.00 95.38 188 ILE A N 1
ATOM 1412 C CA . ILE A 1 188 ? -2.642 -8.937 -12.268 1.00 95.38 188 ILE A CA 1
ATOM 1413 C C . ILE A 1 188 ? -1.657 -8.053 -13.032 1.00 95.38 188 ILE A C 1
ATOM 1415 O O . ILE A 1 188 ? -1.719 -6.826 -12.934 1.00 95.38 188 ILE A O 1
ATOM 1419 N N . LEU A 1 189 ? -0.748 -8.662 -13.799 1.00 94.75 189 LEU A N 1
ATOM 1420 C CA . LEU A 1 189 ? 0.362 -7.959 -14.448 1.00 94.75 189 LEU A CA 1
ATOM 1421 C C . LEU A 1 189 ? -0.097 -6.800 -15.355 1.00 94.75 189 LEU A C 1
ATOM 1423 O O . LEU A 1 189 ? 0.479 -5.717 -15.227 1.00 94.75 189 LEU A O 1
ATOM 1427 N N . PRO A 1 190 ? -1.161 -6.931 -16.179 1.00 94.12 190 PRO A N 1
ATOM 1428 C CA . PRO A 1 190 ? -1.635 -5.823 -17.015 1.00 94.12 190 PRO A CA 1
ATOM 1429 C C . PRO A 1 190 ? -2.104 -4.592 -16.227 1.00 94.12 190 PRO A C 1
ATOM 1431 O O . PRO A 1 190 ? -2.107 -3.487 -16.758 1.00 94.12 190 PRO A O 1
ATOM 1434 N N . VAL A 1 191 ? -2.499 -4.761 -14.961 1.00 94.06 191 VAL A N 1
ATOM 1435 C CA . VAL A 1 191 ? -2.964 -3.665 -14.094 1.00 94.06 191 VAL A CA 1
ATOM 1436 C C . VAL A 1 191 ? -1.811 -3.040 -13.310 1.00 94.06 191 VAL A C 1
ATOM 1438 O O . VAL A 1 191 ? -1.801 -1.830 -13.074 1.00 94.06 191 VAL A O 1
ATOM 1441 N N . VAL A 1 192 ? -0.851 -3.859 -12.879 1.00 96.94 192 VAL A N 1
ATOM 1442 C CA . VAL A 1 192 ? 0.217 -3.449 -11.957 1.00 96.94 192 VAL A CA 1
ATOM 1443 C C . VAL A 1 192 ? 1.429 -2.900 -12.705 1.00 96.94 192 VAL A C 1
ATOM 1445 O O . VAL A 1 192 ? 1.911 -1.820 -12.365 1.00 96.94 192 VAL A O 1
ATOM 1448 N N . LEU A 1 193 ? 1.907 -3.591 -13.746 1.00 96.62 193 LEU A N 1
ATOM 1449 C CA . LEU A 1 193 ? 3.158 -3.229 -14.423 1.00 96.62 193 LEU A CA 1
ATOM 1450 C C . LEU A 1 193 ? 3.120 -1.820 -15.041 1.00 96.62 193 LEU A C 1
ATOM 1452 O O . LEU A 1 193 ? 4.051 -1.055 -14.782 1.00 96.62 193 LEU A O 1
ATOM 1456 N N . PRO A 1 194 ? 2.050 -1.388 -15.747 1.00 97.25 194 PRO A N 1
ATOM 1457 C CA . PRO A 1 194 ? 1.993 -0.025 -16.281 1.00 97.25 194 PRO A CA 1
ATOM 1458 C C . PRO A 1 194 ? 2.064 1.058 -15.198 1.00 97.25 194 PRO A C 1
ATOM 1460 O O . PRO A 1 194 ? 2.629 2.127 -15.428 1.00 97.25 194 PRO A O 1
ATOM 1463 N N . LYS A 1 195 ? 1.526 0.785 -14.001 1.00 98.06 195 LYS A N 1
ATOM 1464 C CA . LYS A 1 195 ? 1.584 1.712 -12.863 1.00 98.06 195 LYS A CA 1
ATOM 1465 C C . LYS A 1 195 ? 2.996 1.826 -12.301 1.00 98.06 195 LYS A C 1
ATOM 1467 O O . LYS A 1 195 ? 3.426 2.943 -12.033 1.00 98.06 195 LYS A O 1
ATOM 1472 N N . VAL A 1 196 ? 3.720 0.709 -12.186 1.00 98.06 196 VAL A N 1
ATOM 1473 C CA . VAL A 1 196 ? 5.140 0.713 -11.791 1.00 98.06 196 VAL A CA 1
ATOM 1474 C C . VAL A 1 196 ? 5.953 1.528 -12.792 1.00 98.06 196 VAL A C 1
ATOM 1476 O O . VAL A 1 196 ? 6.647 2.454 -12.393 1.00 98.06 196 VAL A O 1
ATOM 1479 N N . ILE A 1 197 ? 5.787 1.275 -14.096 1.00 98.00 197 ILE A N 1
ATOM 1480 C CA . ILE A 1 197 ? 6.465 2.045 -15.150 1.00 98.00 197 ILE A CA 1
ATOM 1481 C C . ILE A 1 197 ? 6.163 3.544 -15.033 1.00 98.00 197 ILE A C 1
ATOM 1483 O O . ILE A 1 197 ? 7.077 4.364 -15.120 1.00 98.00 197 ILE A O 1
ATOM 1487 N N . ALA A 1 198 ? 4.899 3.920 -14.829 1.00 97.56 198 ALA A N 1
ATOM 1488 C CA . ALA A 1 198 ? 4.511 5.319 -14.673 1.00 97.56 198 ALA A CA 1
ATOM 1489 C C . ALA A 1 198 ? 5.147 5.961 -13.427 1.00 97.56 198 ALA A C 1
ATOM 1491 O O . ALA A 1 198 ? 5.737 7.036 -13.534 1.00 97.56 198 ALA A O 1
ATOM 1492 N N . ALA A 1 199 ? 5.081 5.298 -12.269 1.00 97.12 199 ALA A N 1
ATOM 1493 C CA . ALA A 1 199 ? 5.690 5.783 -11.033 1.00 97.12 199 ALA A CA 1
ATOM 1494 C C . ALA A 1 199 ? 7.212 5.940 -11.185 1.00 97.12 199 ALA A C 1
ATOM 1496 O O . ALA A 1 199 ? 7.757 6.996 -10.859 1.00 97.12 199 ALA A O 1
ATOM 1497 N N . THR A 1 200 ? 7.888 4.952 -11.780 1.00 97.62 200 THR A N 1
ATOM 1498 C CA . THR A 1 200 ? 9.327 4.992 -12.060 1.00 97.62 200 THR A CA 1
ATOM 1499 C C . THR A 1 200 ? 9.694 6.144 -12.991 1.00 97.62 200 THR A C 1
ATOM 1501 O O . THR A 1 200 ? 10.609 6.892 -12.663 1.00 97.62 200 THR A O 1
ATOM 1504 N N . LYS A 1 201 ? 8.955 6.370 -14.091 1.00 96.62 201 LYS A N 1
ATOM 1505 C CA . LYS A 1 201 ? 9.183 7.513 -15.005 1.00 96.62 201 LYS A CA 1
ATOM 1506 C C . LYS A 1 201 ? 9.125 8.862 -14.288 1.00 96.62 201 LYS A C 1
ATOM 1508 O O . LYS A 1 201 ? 9.856 9.776 -14.650 1.00 96.62 201 LYS A O 1
ATOM 1513 N N . HIS A 1 202 ? 8.281 8.983 -13.265 1.00 95.69 202 HIS A N 1
ATOM 1514 C CA . HIS A 1 202 ? 8.169 10.184 -12.436 1.00 95.69 202 HIS A CA 1
ATOM 1515 C C . HIS A 1 202 ? 9.056 10.151 -11.186 1.00 95.69 202 HIS A C 1
ATOM 1517 O O . HIS A 1 202 ? 8.888 10.984 -10.297 1.00 95.69 202 HIS A O 1
ATOM 1523 N N . ALA A 1 203 ? 10.004 9.215 -11.117 1.00 95.12 203 ALA A N 1
ATOM 1524 C CA . ALA A 1 203 ? 10.901 9.004 -9.989 1.00 95.12 203 ALA A CA 1
ATOM 1525 C C . ALA A 1 203 ? 10.166 8.886 -8.645 1.00 95.12 203 ALA A C 1
ATOM 1527 O O . ALA A 1 203 ? 10.512 9.540 -7.657 1.00 95.12 203 ALA A O 1
ATOM 1528 N N . ASN A 1 204 ? 9.097 8.083 -8.634 1.00 95.56 204 ASN A N 1
ATOM 1529 C CA . ASN A 1 204 ? 8.210 7.900 -7.488 1.00 95.56 204 ASN A CA 1
ATOM 1530 C C . ASN A 1 204 ? 7.678 9.234 -6.930 1.00 95.56 204 ASN A C 1
ATOM 1532 O O . ASN A 1 204 ? 7.511 9.397 -5.720 1.00 95.56 204 ASN A O 1
ATOM 1536 N N . TYR A 1 205 ? 7.453 10.210 -7.818 1.00 94.94 205 TYR A N 1
ATOM 1537 C CA . TYR A 1 205 ? 6.915 11.537 -7.506 1.00 94.94 205 TYR A CA 1
ATOM 1538 C C . TYR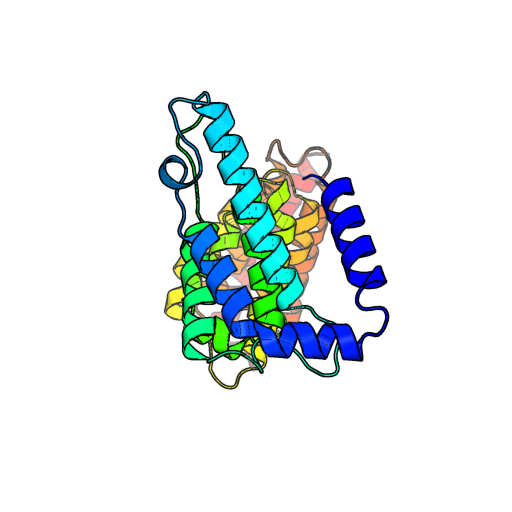 A 1 205 ? 7.706 12.302 -6.428 1.00 94.94 205 TYR A C 1
ATOM 1540 O O . TYR A 1 205 ? 7.157 13.153 -5.735 1.00 94.94 205 TYR A O 1
ATOM 1548 N N . GLY A 1 206 ? 9.002 12.001 -6.277 1.00 93.69 206 GLY A N 1
ATOM 1549 C CA . GLY A 1 206 ? 9.897 12.621 -5.292 1.00 93.69 206 GLY A CA 1
ATOM 1550 C C . GLY A 1 206 ? 10.356 11.678 -4.182 1.00 93.69 206 GLY A C 1
ATOM 1551 O O . GLY A 1 206 ? 11.344 11.968 -3.513 1.00 93.69 206 GLY A O 1
ATOM 1552 N N . ALA A 1 207 ? 9.728 10.509 -4.026 1.00 95.81 207 ALA A N 1
ATOM 1553 C CA . ALA A 1 207 ? 10.190 9.455 -3.121 1.00 95.81 207 ALA A CA 1
ATOM 1554 C C . ALA A 1 207 ? 11.278 8.585 -3.781 1.00 95.81 207 ALA A C 1
ATOM 1556 O O . ALA A 1 207 ? 11.155 7.363 -3.887 1.00 95.81 207 ALA A O 1
ATOM 1557 N N . THR A 1 208 ? 12.346 9.222 -4.260 1.00 95.81 208 THR A N 1
ATOM 1558 C CA . THR A 1 208 ? 13.401 8.586 -5.070 1.00 95.81 208 THR A CA 1
ATOM 1559 C C . THR A 1 208 ? 14.113 7.445 -4.344 1.00 95.81 208 THR A C 1
ATOM 1561 O O . THR A 1 208 ? 14.423 6.434 -4.969 1.00 95.81 208 THR A O 1
ATOM 1564 N N . SER A 1 209 ? 14.274 7.528 -3.020 1.00 96.00 209 SER A N 1
ATOM 1565 C CA . SER A 1 209 ? 14.823 6.441 -2.196 1.00 96.00 209 SER A CA 1
ATOM 1566 C C . SER A 1 209 ? 14.023 5.140 -2.293 1.00 96.00 209 SER A C 1
ATOM 1568 O O . SER A 1 209 ? 14.581 4.068 -2.094 1.00 96.00 209 SER A O 1
ATOM 1570 N N . SER A 1 210 ? 12.736 5.208 -2.653 1.00 97.00 210 SER A N 1
ATOM 1571 C CA . SER A 1 210 ? 11.888 4.026 -2.831 1.00 97.00 210 SER A CA 1
ATOM 1572 C C . SER A 1 210 ? 12.168 3.258 -4.126 1.00 97.00 210 SER A C 1
ATOM 1574 O O . SER A 1 210 ? 11.613 2.178 -4.307 1.00 97.00 210 SER A O 1
ATOM 1576 N N . LEU A 1 211 ? 13.011 3.778 -5.028 1.00 96.88 211 LEU A N 1
ATOM 1577 C CA . LEU A 1 211 ? 13.441 3.054 -6.233 1.00 96.88 211 LEU A CA 1
ATOM 1578 C C . LEU A 1 211 ? 14.279 1.809 -5.900 1.00 96.88 211 LEU A C 1
ATOM 1580 O O . LEU A 1 211 ? 14.291 0.872 -6.693 1.00 96.88 211 LEU A O 1
ATOM 1584 N N . SER A 1 212 ? 14.889 1.741 -4.710 1.00 96.44 212 SER A N 1
ATOM 1585 C CA . SER A 1 212 ? 15.569 0.533 -4.209 1.00 96.44 212 SER A CA 1
ATOM 1586 C C . SER A 1 212 ? 14.630 -0.671 -4.047 1.00 96.44 212 SER A C 1
ATOM 1588 O O . SER A 1 212 ? 15.082 -1.811 -4.012 1.00 96.44 212 SER A O 1
ATOM 1590 N N . ASN A 1 213 ? 13.311 -0.446 -4.005 1.00 97.75 213 ASN A N 1
ATOM 1591 C CA . ASN A 1 213 ? 12.311 -1.512 -3.938 1.00 97.75 213 ASN A CA 1
ATOM 1592 C C . ASN A 1 213 ? 12.023 -2.164 -5.299 1.00 97.75 213 ASN A C 1
ATOM 1594 O O . ASN A 1 213 ? 11.366 -3.205 -5.341 1.00 97.75 213 ASN A O 1
ATOM 1598 N N . LEU A 1 214 ? 12.511 -1.589 -6.408 1.00 97.56 214 LEU A N 1
ATOM 1599 C CA . LEU A 1 214 ? 12.279 -2.137 -7.745 1.00 97.56 214 LEU A CA 1
ATOM 1600 C C . LEU A 1 214 ? 12.919 -3.514 -7.909 1.00 97.56 214 LEU A C 1
ATOM 1602 O O . LEU A 1 214 ? 12.244 -4.419 -8.389 1.00 97.56 214 LEU A O 1
ATOM 1606 N N . LEU A 1 215 ? 14.168 -3.702 -7.465 1.00 95.75 215 LEU A N 1
ATOM 1607 C CA . LEU A 1 215 ? 14.839 -5.000 -7.558 1.00 95.75 215 LEU A CA 1
ATOM 1608 C C . LEU A 1 215 ? 14.102 -6.099 -6.756 1.00 95.75 215 LEU A C 1
ATOM 1610 O O . LEU A 1 215 ? 13.763 -7.128 -7.348 1.00 95.75 215 LEU A O 1
ATOM 1614 N N . PRO A 1 216 ? 13.785 -5.908 -5.457 1.00 96.00 216 PRO A N 1
ATOM 1615 C CA . PRO A 1 216 ? 12.951 -6.846 -4.703 1.00 96.00 216 PRO A CA 1
ATOM 1616 C C . PRO A 1 216 ? 11.592 -7.124 -5.353 1.00 96.00 216 PRO A C 1
ATOM 1618 O O . PRO A 1 216 ? 11.106 -8.248 -5.317 1.00 96.00 216 PRO A O 1
ATOM 1621 N N . PHE A 1 217 ? 10.968 -6.119 -5.967 1.00 96.38 217 PHE A N 1
ATOM 1622 C CA . PHE A 1 217 ? 9.697 -6.314 -6.655 1.00 96.38 217 PHE A CA 1
ATOM 1623 C C . PHE A 1 217 ? 9.857 -7.209 -7.884 1.00 96.38 217 PHE A C 1
ATOM 1625 O O . PHE A 1 217 ? 9.135 -8.195 -8.018 1.00 96.38 217 PHE A O 1
ATOM 1632 N N . VAL A 1 218 ? 10.818 -6.907 -8.765 1.00 92.44 218 VAL A N 1
ATOM 1633 C CA . VAL A 1 218 ? 11.007 -7.688 -9.994 1.00 92.44 218 VAL A CA 1
ATOM 1634 C C . VAL A 1 218 ? 11.467 -9.116 -9.724 1.00 92.44 218 VAL A C 1
ATOM 1636 O O . VAL A 1 218 ? 11.136 -10.004 -10.506 1.00 92.44 218 VAL A O 1
ATOM 1639 N N . SER A 1 219 ? 12.177 -9.363 -8.618 1.00 90.81 219 SER A N 1
ATOM 1640 C CA . SER A 1 219 ? 12.607 -10.712 -8.234 1.00 90.81 219 SER A CA 1
ATOM 1641 C C . SER A 1 219 ? 11.453 -11.600 -7.752 1.00 90.81 219 SER A C 1
ATOM 1643 O O . SER A 1 219 ? 11.556 -12.822 -7.863 1.00 90.81 219 SER A O 1
ATOM 1645 N N . LEU A 1 220 ? 10.357 -10.996 -7.276 1.00 91.69 220 LEU A N 1
ATOM 1646 C CA . LEU A 1 220 ? 9.133 -11.674 -6.833 1.00 91.69 220 LEU A CA 1
ATOM 1647 C C . LEU A 1 220 ? 8.097 -11.867 -7.957 1.00 91.69 220 LEU A C 1
ATOM 1649 O O . LEU A 1 220 ? 7.081 -12.530 -7.745 1.00 91.69 220 LEU A O 1
ATOM 1653 N N . LEU A 1 221 ? 8.321 -11.298 -9.145 1.00 89.62 221 LEU A N 1
ATOM 1654 C CA . LEU A 1 221 ? 7.442 -11.488 -10.301 1.00 89.62 221 LEU A CA 1
ATOM 1655 C C . LEU A 1 221 ? 7.644 -12.869 -10.955 1.00 89.62 221 LEU A C 1
ATOM 1657 O O . LEU A 1 221 ? 8.748 -13.420 -10.935 1.00 89.62 221 LEU A O 1
ATOM 1661 N N . PRO A 1 222 ? 6.604 -13.429 -11.601 1.00 85.94 222 PRO A N 1
ATOM 1662 C CA . PRO A 1 222 ? 6.726 -14.695 -12.314 1.00 85.94 222 PRO A CA 1
ATOM 1663 C C . PRO A 1 222 ? 7.631 -14.527 -13.540 1.00 85.94 222 PRO A C 1
ATOM 1665 O O . PRO A 1 222 ? 7.292 -13.820 -14.481 1.00 85.94 222 PRO A O 1
ATOM 1668 N N . LYS A 1 223 ? 8.773 -15.215 -13.554 1.00 77.19 223 LYS A N 1
ATOM 1669 C CA . LYS A 1 223 ? 9.806 -15.062 -14.596 1.00 77.19 223 LYS A CA 1
ATOM 1670 C C . LYS A 1 223 ? 9.366 -15.550 -15.982 1.00 77.19 223 LYS A C 1
ATOM 1672 O O . LYS A 1 223 ? 9.821 -15.033 -16.990 1.00 77.19 223 LYS A O 1
ATOM 1677 N N . THR A 1 224 ? 8.468 -16.527 -16.046 1.00 69.62 224 THR A N 1
ATOM 1678 C CA . THR A 1 224 ? 8.086 -17.219 -17.289 1.00 69.62 224 THR A CA 1
ATOM 1679 C C . THR A 1 224 ? 6.919 -16.571 -18.042 1.00 69.62 224 THR A C 1
ATOM 1681 O O . THR A 1 224 ? 6.474 -17.105 -19.056 1.00 69.62 224 THR A O 1
ATOM 1684 N N . GLN A 1 225 ? 6.391 -15.435 -17.571 1.00 74.06 225 GLN A N 1
ATOM 1685 C CA . GLN A 1 225 ? 5.262 -14.771 -18.226 1.00 74.06 225 GLN A CA 1
ATOM 1686 C C . GLN A 1 225 ? 5.747 -13.868 -19.381 1.00 74.06 225 GLN A C 1
ATOM 1688 O O . GLN A 1 225 ? 6.683 -13.090 -19.203 1.00 74.06 225 GLN A O 1
ATOM 1693 N N . PRO A 1 226 ? 5.095 -13.867 -20.559 1.00 69.25 226 PRO A N 1
ATOM 1694 C CA . PRO A 1 226 ? 5.495 -12.981 -21.661 1.00 69.25 226 PRO A CA 1
ATOM 1695 C C . PRO A 1 226 ? 5.466 -11.490 -21.284 1.00 69.25 226 PRO A C 1
ATOM 1697 O O . PRO A 1 226 ? 6.322 -10.711 -21.699 1.00 69.25 226 PRO A O 1
ATOM 1700 N N . ALA A 1 227 ? 4.500 -11.095 -20.446 1.00 74.44 227 ALA A N 1
ATOM 1701 C CA . ALA A 1 227 ? 4.338 -9.715 -19.991 1.00 74.44 227 ALA A CA 1
ATOM 1702 C C . ALA A 1 227 ? 5.522 -9.209 -19.144 1.00 74.44 227 ALA A C 1
ATOM 1704 O O . ALA A 1 227 ? 5.808 -8.014 -19.153 1.00 74.44 227 ALA A O 1
ATOM 1705 N N . THR A 1 228 ? 6.221 -10.092 -18.424 1.00 77.94 228 THR A N 1
ATOM 1706 C CA . THR A 1 228 ? 7.378 -9.706 -17.600 1.00 77.94 228 THR A CA 1
ATOM 1707 C C . THR A 1 228 ? 8.617 -9.407 -18.433 1.00 77.94 228 THR A C 1
ATOM 1709 O O . THR A 1 228 ? 9.372 -8.508 -18.081 1.00 77.94 228 THR A O 1
ATOM 1712 N N . THR A 1 229 ? 8.797 -10.087 -19.567 1.00 75.00 229 THR A N 1
ATOM 1713 C CA . THR A 1 229 ? 9.968 -9.905 -20.432 1.00 75.00 229 THR A CA 1
ATOM 1714 C C . THR A 1 229 ? 10.019 -8.503 -21.040 1.00 75.00 229 THR A C 1
ATOM 1716 O O . THR A 1 229 ? 11.029 -7.816 -20.911 1.00 75.00 229 THR A O 1
ATOM 1719 N N . ALA A 1 230 ? 8.917 -8.044 -21.645 1.00 83.00 230 ALA A N 1
ATOM 1720 C CA . ALA A 1 230 ? 8.828 -6.690 -22.203 1.00 83.00 230 ALA A CA 1
ATOM 1721 C C . ALA A 1 230 ? 8.941 -5.612 -21.110 1.00 83.00 230 ALA A C 1
ATOM 1723 O O . ALA A 1 230 ? 9.615 -4.596 -21.280 1.00 83.00 230 ALA A O 1
ATOM 1724 N N . PHE A 1 231 ? 8.346 -5.879 -19.947 1.00 90.50 231 PHE A N 1
ATOM 1725 C CA . PHE A 1 231 ? 8.379 -4.972 -18.808 1.00 90.50 231 PHE A CA 1
ATOM 1726 C C . PHE A 1 231 ? 9.796 -4.669 -18.302 1.00 90.50 231 PHE A C 1
ATOM 1728 O O . PHE A 1 231 ? 10.044 -3.549 -17.869 1.00 90.50 231 PHE A O 1
ATOM 1735 N N . TYR A 1 232 ? 10.734 -5.618 -18.356 1.00 89.62 232 TYR A N 1
ATOM 1736 C CA . TYR A 1 232 ? 12.108 -5.385 -17.898 1.00 89.62 232 TYR A CA 1
ATOM 1737 C C . TYR A 1 232 ? 12.824 -4.304 -18.714 1.00 89.62 232 TYR A C 1
ATOM 1739 O O . TYR A 1 232 ? 13.442 -3.404 -18.143 1.00 89.62 232 TYR A O 1
ATOM 1747 N N . VAL A 1 233 ? 12.673 -4.345 -20.038 1.00 89.31 233 VAL A N 1
ATOM 1748 C CA . VAL A 1 233 ? 13.215 -3.324 -20.944 1.00 89.31 233 VAL A CA 1
ATOM 1749 C C . VAL A 1 233 ? 12.535 -1.977 -20.690 1.00 89.31 233 VAL A C 1
ATOM 1751 O O . VAL A 1 233 ? 13.211 -0.959 -20.520 1.00 89.31 233 VAL A O 1
ATOM 1754 N N . ASP A 1 234 ? 11.205 -1.978 -20.572 1.00 94.62 234 ASP A N 1
ATOM 1755 C CA . ASP A 1 234 ? 10.425 -0.770 -20.286 1.00 94.62 234 ASP A CA 1
ATOM 1756 C C . ASP A 1 234 ? 10.787 -0.141 -18.934 1.00 94.62 234 ASP A C 1
ATOM 1758 O O . ASP A 1 234 ? 10.795 1.086 -18.804 1.00 94.62 234 ASP A O 1
ATOM 1762 N N . LEU A 1 235 ? 11.103 -0.957 -17.924 1.00 96.44 235 LEU A N 1
ATOM 1763 C CA . LEU A 1 235 ? 11.492 -0.500 -16.592 1.00 96.44 235 LEU A CA 1
ATOM 1764 C C . LEU A 1 235 ? 12.843 0.213 -16.621 1.00 96.44 235 LEU A C 1
ATOM 1766 O O . LEU A 1 235 ? 12.985 1.288 -16.036 1.00 96.44 235 LEU A O 1
ATOM 1770 N N . LEU A 1 236 ? 13.824 -0.345 -17.330 1.00 95.56 236 LEU A N 1
ATOM 1771 C CA . LEU A 1 236 ? 15.127 0.295 -17.505 1.00 95.56 236 LEU A CA 1
ATOM 1772 C C . LEU A 1 236 ? 14.996 1.604 -18.290 1.00 95.56 236 LEU A C 1
ATOM 1774 O O . LEU A 1 236 ? 15.546 2.628 -17.882 1.00 95.56 236 LEU A O 1
ATOM 1778 N N . ALA A 1 237 ? 14.190 1.614 -19.355 1.00 95.62 237 ALA A N 1
ATOM 1779 C CA . ALA A 1 237 ? 13.889 2.834 -20.099 1.00 95.62 237 ALA A CA 1
ATOM 1780 C C . ALA A 1 237 ? 13.185 3.885 -19.217 1.00 95.62 237 ALA A C 1
ATOM 1782 O O . ALA A 1 237 ? 13.490 5.078 -19.296 1.00 95.62 237 ALA A O 1
ATOM 1783 N N . ALA A 1 238 ? 12.271 3.455 -18.341 1.00 97.19 238 ALA A N 1
ATOM 1784 C CA . ALA A 1 238 ? 11.604 4.316 -17.369 1.00 97.19 238 ALA A CA 1
ATOM 1785 C C . ALA A 1 238 ? 12.582 4.924 -16.356 1.00 97.19 238 ALA A C 1
ATOM 1787 O O . ALA A 1 238 ? 12.458 6.108 -16.047 1.00 97.19 238 ALA A O 1
ATOM 1788 N N . LEU A 1 239 ? 13.568 4.159 -15.879 1.00 96.44 239 LEU A N 1
ATOM 1789 C CA . LEU A 1 239 ? 14.625 4.663 -14.998 1.00 96.44 239 LEU A CA 1
ATOM 1790 C C . LEU A 1 239 ? 15.481 5.720 -15.701 1.00 96.44 239 LEU A C 1
ATOM 1792 O O . LEU A 1 239 ? 15.678 6.797 -15.143 1.00 96.44 239 LEU A O 1
ATOM 1796 N N . CYS A 1 240 ? 15.889 5.494 -16.953 1.00 94.44 240 CYS A N 1
ATOM 1797 C CA . CYS A 1 240 ? 16.584 6.523 -17.733 1.00 94.44 240 CYS A CA 1
ATOM 1798 C C . CYS A 1 240 ? 15.728 7.783 -17.909 1.00 94.44 240 CYS A C 1
ATOM 1800 O O . CYS A 1 240 ? 16.224 8.896 -17.754 1.00 94.44 240 CYS A O 1
ATOM 1802 N N . LYS A 1 241 ? 14.431 7.618 -18.201 1.00 94.31 241 LYS A N 1
ATOM 1803 C CA . LYS A 1 241 ? 13.482 8.733 -18.335 1.00 94.31 241 LYS A CA 1
ATOM 1804 C C . LYS A 1 241 ? 13.319 9.505 -17.024 1.00 94.31 241 LYS A C 1
ATOM 1806 O O . LYS A 1 241 ? 13.147 10.717 -17.049 1.00 94.31 241 LYS A O 1
ATOM 1811 N N . SER A 1 242 ? 13.402 8.819 -15.887 1.00 94.75 242 SER A N 1
ATOM 1812 C CA . SER A 1 242 ? 13.238 9.426 -14.565 1.00 94.75 242 SER A CA 1
ATOM 1813 C C . SER A 1 242 ? 14.322 10.451 -14.223 1.00 94.75 242 SER A C 1
ATOM 1815 O O . SER A 1 242 ? 14.052 11.366 -13.449 1.00 94.75 242 SER A O 1
ATOM 1817 N N . LEU A 1 243 ? 15.500 10.371 -14.858 1.00 93.12 243 LEU A N 1
ATOM 1818 C CA . LEU A 1 243 ? 16.558 11.380 -14.728 1.00 93.12 243 LEU A CA 1
ATOM 1819 C C . LEU A 1 243 ? 16.138 12.761 -15.254 1.00 93.12 243 LEU A C 1
ATOM 1821 O O . LEU A 1 243 ? 16.655 13.775 -14.799 1.00 93.12 243 LEU A O 1
ATOM 1825 N N . GLU A 1 244 ? 15.169 12.803 -16.172 1.00 91.69 244 GLU A N 1
ATOM 1826 C CA . GLU A 1 244 ? 14.593 14.035 -16.727 1.00 91.69 244 GLU A CA 1
ATOM 1827 C C . GLU A 1 244 ? 13.461 14.596 -15.839 1.00 91.69 244 GLU A C 1
ATOM 1829 O O . GLU A 1 244 ? 12.903 15.654 -16.131 1.00 91.69 244 GLU A O 1
ATOM 1834 N N . SER A 1 245 ? 13.077 13.890 -14.768 1.00 91.50 245 SER A N 1
ATOM 1835 C CA . SER A 1 245 ? 11.982 14.294 -13.883 1.00 91.50 245 SER A CA 1
ATOM 1836 C C . SER A 1 245 ? 12.390 15.469 -12.986 1.00 91.50 245 SER A C 1
ATOM 1838 O O . SER A 1 245 ? 13.445 15.409 -12.346 1.00 91.50 245 SER A O 1
ATOM 1840 N N . PRO A 1 246 ? 11.523 16.487 -12.793 1.00 90.69 246 PRO A N 1
ATOM 1841 C CA . PRO A 1 246 ? 11.782 17.558 -11.826 1.00 90.69 246 PRO A CA 1
ATOM 1842 C C . PRO A 1 246 ? 11.896 17.033 -10.384 1.00 90.69 246 PRO A C 1
ATOM 1844 O O . PRO A 1 246 ? 12.477 17.684 -9.521 1.00 90.69 246 PRO A O 1
ATOM 1847 N N . HIS A 1 247 ? 11.378 15.831 -10.119 1.00 89.19 247 HIS A N 1
ATOM 1848 C CA . HIS A 1 247 ? 11.405 15.193 -8.806 1.00 89.19 247 HIS A CA 1
ATOM 1849 C C . HIS A 1 247 ? 12.751 14.538 -8.442 1.00 89.19 247 HIS A C 1
ATOM 1851 O O . HIS A 1 247 ? 12.889 14.021 -7.335 1.00 89.19 247 HIS A O 1
ATOM 1857 N N . VAL A 1 248 ? 13.739 14.534 -9.347 1.00 90.88 248 VAL A N 1
ATOM 1858 C CA . VAL A 1 248 ? 15.015 13.812 -9.176 1.00 90.88 248 VAL A CA 1
ATOM 1859 C C . VAL A 1 248 ? 16.198 14.683 -8.770 1.00 90.88 248 VAL A C 1
ATOM 1861 O O . VAL A 1 248 ? 17.267 14.144 -8.502 1.00 90.88 248 VAL A O 1
ATOM 1864 N N . ALA A 1 249 ? 16.020 15.997 -8.616 1.00 82.56 249 ALA A N 1
ATOM 1865 C CA . ALA A 1 249 ? 17.113 16.943 -8.353 1.00 82.56 249 ALA A CA 1
ATOM 1866 C C . ALA A 1 249 ? 18.115 16.501 -7.258 1.00 82.56 249 ALA A C 1
ATOM 1868 O O . ALA A 1 249 ? 19.309 16.730 -7.411 1.00 82.56 249 ALA A O 1
ATOM 1869 N N . GLN A 1 250 ? 17.657 15.826 -6.194 1.00 82.62 250 GLN A N 1
ATOM 1870 C CA . GLN A 1 250 ? 18.511 15.291 -5.116 1.00 82.62 250 GLN A CA 1
ATOM 1871 C C . GLN A 1 250 ? 18.544 13.750 -5.034 1.00 82.62 250 GLN A C 1
ATOM 1873 O O . GLN A 1 250 ? 19.088 13.189 -4.090 1.00 82.62 250 GLN A O 1
ATOM 1878 N N . GLY A 1 251 ? 17.949 13.052 -6.005 1.00 88.12 251 GLY A N 1
ATOM 1879 C CA . GLY A 1 251 ? 17.748 11.599 -5.992 1.00 88.12 251 GLY A CA 1
ATOM 1880 C C . GLY A 1 251 ? 18.370 10.847 -7.168 1.00 88.12 251 GLY A C 1
ATOM 1881 O O . GLY A 1 251 ? 18.070 9.668 -7.345 1.00 88.12 251 GLY A O 1
ATOM 1882 N N . GLN A 1 252 ? 19.216 11.498 -7.973 1.00 91.88 252 GLN A N 1
ATOM 1883 C CA . GLN A 1 252 ? 19.855 10.892 -9.152 1.00 91.88 252 GLN A CA 1
ATOM 1884 C C . GLN A 1 252 ? 20.604 9.599 -8.807 1.00 91.88 252 GLN A C 1
ATOM 1886 O O . GLN A 1 252 ? 20.457 8.604 -9.512 1.00 91.88 252 GLN A O 1
ATOM 1891 N N . THR A 1 253 ? 21.330 9.573 -7.683 1.00 93.94 253 THR A N 1
ATOM 1892 C CA . THR A 1 253 ? 22.045 8.375 -7.218 1.00 93.94 253 THR A CA 1
ATOM 1893 C C . THR A 1 253 ? 21.104 7.186 -7.045 1.00 93.94 253 THR A C 1
ATOM 1895 O O . THR A 1 253 ? 21.421 6.099 -7.507 1.00 93.94 253 THR A O 1
ATOM 1898 N N . HIS A 1 254 ? 19.913 7.381 -6.468 1.00 96.06 254 HIS A N 1
ATOM 1899 C CA . HIS A 1 254 ? 18.940 6.295 -6.304 1.00 96.06 254 HIS A CA 1
ATOM 1900 C C . HIS A 1 254 ? 18.438 5.747 -7.643 1.00 96.06 254 HIS A C 1
ATOM 1902 O O . HIS A 1 254 ? 18.242 4.541 -7.769 1.00 96.06 254 HIS A O 1
ATOM 1908 N N . VAL A 1 255 ? 18.262 6.613 -8.646 1.00 95.31 255 VAL A N 1
ATOM 1909 C CA . VAL A 1 255 ? 17.880 6.198 -10.003 1.00 95.31 255 VAL A CA 1
ATOM 1910 C C . VAL A 1 255 ? 18.979 5.354 -10.640 1.00 95.31 255 VAL A C 1
ATOM 1912 O O . VAL A 1 255 ? 18.700 4.271 -11.153 1.00 95.31 255 VAL A O 1
ATOM 1915 N N . VAL A 1 256 ? 20.224 5.836 -10.595 1.00 94.25 256 VAL A N 1
ATOM 1916 C CA . VAL A 1 256 ? 21.376 5.145 -11.191 1.00 94.25 256 VAL A CA 1
ATOM 1917 C C . VAL A 1 256 ? 21.621 3.808 -10.495 1.00 94.25 256 VAL A C 1
ATOM 1919 O O . VAL A 1 256 ? 21.773 2.795 -11.174 1.00 94.25 256 VAL A O 1
ATOM 1922 N N . THR A 1 257 ? 21.586 3.771 -9.160 1.00 96.06 257 THR A N 1
ATOM 1923 C CA . THR A 1 257 ? 21.713 2.528 -8.388 1.00 96.06 257 THR A CA 1
ATOM 1924 C C . THR A 1 257 ? 20.624 1.532 -8.771 1.00 96.06 257 THR A C 1
ATOM 1926 O O . THR A 1 257 ? 20.950 0.410 -9.148 1.00 96.06 257 THR A O 1
ATOM 1929 N N . ALA A 1 258 ? 19.351 1.946 -8.783 1.00 96.94 258 ALA A N 1
ATOM 1930 C CA . ALA A 1 258 ? 18.252 1.060 -9.161 1.00 96.94 258 ALA A CA 1
ATOM 1931 C C . ALA A 1 258 ? 18.387 0.543 -10.605 1.00 96.94 258 ALA A C 1
ATOM 1933 O O . ALA A 1 258 ? 18.083 -0.621 -10.865 1.00 96.94 258 ALA A O 1
ATOM 1934 N N . PHE A 1 259 ? 18.871 1.374 -11.538 1.00 96.06 259 PHE A N 1
ATOM 1935 C CA . PHE A 1 259 ? 19.144 0.964 -12.919 1.00 96.06 259 PHE A CA 1
ATOM 1936 C C . PHE A 1 259 ? 20.210 -0.128 -12.979 1.00 96.06 259 PHE A C 1
ATOM 1938 O O . PHE A 1 259 ? 19.973 -1.173 -13.582 1.00 96.06 259 PHE A O 1
ATOM 1945 N N . VAL A 1 260 ? 21.355 0.087 -12.328 1.00 94.31 260 VAL A N 1
ATOM 1946 C CA . VAL A 1 260 ? 22.469 -0.871 -12.328 1.00 94.31 260 VAL A CA 1
ATOM 1947 C C . VAL A 1 260 ? 22.071 -2.177 -11.642 1.00 94.31 260 VAL A C 1
ATOM 1949 O O . VAL A 1 260 ? 22.345 -3.251 -12.176 1.00 94.31 260 VAL A O 1
ATOM 1952 N N . GLU A 1 261 ? 21.389 -2.106 -10.499 1.00 94.94 261 GLU A N 1
ATOM 1953 C CA . GLU A 1 261 ? 20.910 -3.274 -9.753 1.00 94.94 261 GLU A CA 1
ATOM 1954 C C . GLU A 1 261 ? 19.905 -4.100 -10.566 1.00 94.94 261 GLU A C 1
ATOM 1956 O O . GLU A 1 261 ? 20.061 -5.318 -10.699 1.00 94.94 261 GLU A O 1
ATOM 1961 N N . CYS A 1 262 ? 18.904 -3.445 -11.166 1.00 94.25 262 CYS A N 1
ATOM 1962 C CA . CYS A 1 262 ? 17.905 -4.120 -11.992 1.00 94.25 262 CYS A CA 1
ATOM 1963 C C . CYS A 1 262 ? 18.531 -4.722 -13.255 1.00 94.25 262 CYS A C 1
ATOM 1965 O O . CYS A 1 262 ? 18.285 -5.892 -13.544 1.00 94.25 262 CYS A O 1
ATOM 1967 N N . LEU A 1 263 ? 19.371 -3.966 -13.973 1.00 91.88 263 LEU A N 1
ATOM 1968 C CA . LEU A 1 263 ? 20.068 -4.450 -15.169 1.00 91.88 263 LEU A CA 1
ATOM 1969 C C . LEU A 1 263 ? 20.929 -5.674 -14.842 1.00 91.88 263 LEU A C 1
ATOM 1971 O O . LEU A 1 263 ? 20.848 -6.690 -15.531 1.00 91.88 263 LEU A O 1
ATOM 1975 N N . SER A 1 264 ? 21.703 -5.605 -13.756 1.00 89.50 264 SER A N 1
ATOM 1976 C CA . SER A 1 264 ? 22.555 -6.713 -13.315 1.00 89.50 264 SER A CA 1
ATOM 1977 C C . SER A 1 264 ? 21.728 -7.964 -13.023 1.00 89.50 264 SER A C 1
ATOM 1979 O O . SER A 1 264 ? 22.066 -9.045 -13.503 1.00 89.50 264 SER A O 1
ATOM 1981 N N . ALA A 1 265 ? 20.611 -7.836 -12.301 1.00 86.06 265 ALA A N 1
ATOM 1982 C CA . ALA A 1 265 ? 19.735 -8.966 -11.994 1.00 86.06 265 ALA A CA 1
ATOM 1983 C C . ALA A 1 265 ? 19.068 -9.565 -13.246 1.00 86.06 265 ALA A C 1
ATOM 1985 O O . ALA A 1 265 ? 19.034 -10.789 -13.401 1.00 86.06 265 ALA A O 1
ATOM 1986 N N . MET A 1 266 ? 18.595 -8.719 -14.164 1.00 85.06 266 MET A N 1
ATOM 1987 C CA . MET A 1 266 ? 17.968 -9.133 -15.427 1.00 85.06 266 MET A CA 1
ATOM 1988 C C . MET A 1 266 ? 18.934 -9.850 -16.370 1.00 85.06 266 MET A C 1
ATOM 1990 O O . MET A 1 266 ? 18.495 -10.677 -17.170 1.00 85.06 266 MET A O 1
ATOM 1994 N N . TRP A 1 267 ? 20.230 -9.552 -16.261 1.00 76.56 267 TRP A N 1
ATOM 1995 C CA . TRP A 1 267 ? 21.276 -10.145 -17.088 1.00 76.56 267 TRP A CA 1
ATOM 1996 C C . TRP A 1 267 ? 21.907 -11.398 -16.472 1.00 76.56 267 TRP A C 1
ATOM 1998 O O . TRP A 1 267 ? 22.292 -12.311 -17.194 1.00 76.56 267 TRP A O 1
ATOM 2008 N N . THR A 1 268 ? 22.023 -11.463 -15.142 1.00 70.56 268 THR A N 1
ATOM 2009 C CA . THR A 1 268 ? 22.805 -12.519 -14.466 1.00 70.56 268 THR A CA 1
ATOM 2010 C C . THR A 1 268 ? 21.959 -13.510 -13.671 1.00 70.56 268 THR A C 1
ATOM 2012 O O . THR A 1 268 ? 22.299 -14.687 -13.604 1.00 70.56 268 THR A O 1
ATOM 2015 N N . ILE A 1 269 ? 20.841 -13.068 -13.088 1.00 66.38 269 ILE A N 1
ATOM 2016 C CA . ILE A 1 269 ? 20.048 -13.870 -12.140 1.00 66.38 269 ILE A CA 1
ATOM 2017 C C . ILE A 1 269 ? 18.793 -14.424 -12.811 1.00 66.38 269 ILE A C 1
ATOM 2019 O O . ILE A 1 269 ? 18.391 -15.562 -12.563 1.00 66.38 269 ILE A O 1
ATOM 2023 N N . PHE A 1 270 ? 18.133 -13.623 -13.648 1.00 68.19 270 PHE A N 1
ATOM 2024 C CA . PHE A 1 270 ? 16.873 -14.034 -14.265 1.00 68.19 270 PHE A CA 1
ATOM 2025 C C . PHE A 1 270 ? 17.061 -15.091 -15.358 1.00 68.19 270 PHE A C 1
ATOM 2027 O O . PHE A 1 270 ? 16.332 -16.076 -15.286 1.00 68.19 270 PHE A O 1
ATOM 2034 N N . PRO A 1 271 ? 18.054 -15.002 -16.266 1.00 63.09 271 PRO A N 1
ATOM 2035 C CA . PRO A 1 271 ? 18.269 -16.013 -17.305 1.00 63.09 271 PRO A CA 1
ATOM 2036 C C . PRO A 1 271 ? 18.638 -17.393 -16.742 1.00 63.09 271 PRO A C 1
ATOM 2038 O O . PRO A 1 271 ? 18.084 -18.396 -17.183 1.00 63.09 271 PRO A O 1
ATOM 2041 N N . ALA A 1 272 ? 19.467 -17.447 -15.690 1.00 56.38 272 ALA A N 1
ATOM 2042 C CA . ALA A 1 272 ? 19.835 -18.695 -15.008 1.00 56.38 272 ALA A CA 1
ATOM 2043 C C . ALA A 1 272 ? 18.636 -19.419 -14.360 1.00 56.38 272 ALA A C 1
ATOM 2045 O O . ALA A 1 272 ? 18.680 -20.624 -14.137 1.00 56.38 272 ALA A O 1
ATOM 2046 N N . ALA A 1 273 ? 17.559 -18.687 -14.060 1.00 52.09 273 ALA A N 1
ATOM 2047 C CA . ALA A 1 273 ? 16.315 -19.232 -13.524 1.00 52.09 273 ALA A CA 1
ATOM 2048 C C . ALA A 1 273 ? 15.242 -19.481 -14.600 1.00 52.09 273 ALA A C 1
ATOM 2050 O O . ALA A 1 273 ? 14.167 -19.973 -14.262 1.00 52.09 273 ALA A O 1
ATOM 2051 N N . MET A 1 274 ? 15.490 -19.091 -15.855 1.00 53.34 274 MET A N 1
ATOM 2052 C CA . MET A 1 274 ? 14.484 -19.093 -16.917 1.00 53.34 274 MET A CA 1
ATOM 2053 C C . MET A 1 274 ? 14.755 -20.175 -17.977 1.00 53.34 274 MET A C 1
ATOM 2055 O O . MET A 1 274 ? 13.775 -20.689 -18.507 1.00 53.34 274 MET A O 1
ATOM 2059 N N . PHE A 1 275 ? 16.011 -20.591 -18.238 1.00 49.59 275 PHE A N 1
ATOM 2060 C CA . PHE A 1 275 ? 16.313 -21.556 -19.315 1.00 49.59 275 PHE A CA 1
ATOM 2061 C C . PHE A 1 275 ? 17.575 -22.426 -19.117 1.00 49.59 275 PHE A C 1
ATOM 2063 O O . PHE A 1 275 ? 18.560 -22.026 -18.499 1.00 49.59 275 PHE A O 1
ATOM 2070 N N . ALA A 1 276 ? 17.535 -23.611 -19.731 1.00 48.28 276 ALA A N 1
ATOM 2071 C CA . ALA A 1 276 ? 18.668 -24.398 -20.225 1.00 48.28 276 ALA A CA 1
ATOM 2072 C C . ALA A 1 276 ? 18.425 -24.664 -21.731 1.00 48.28 276 ALA A C 1
ATOM 2074 O O . ALA A 1 276 ? 17.259 -24.698 -22.124 1.00 48.28 276 ALA A O 1
ATOM 2075 N N . PRO A 1 277 ? 19.438 -25.076 -22.519 1.00 51.31 277 PRO A N 1
ATOM 2076 C CA . PRO A 1 277 ? 20.452 -24.240 -23.181 1.00 51.31 277 PRO A CA 1
ATOM 2077 C C . PRO A 1 277 ? 19.907 -23.285 -24.283 1.00 51.31 277 PRO A C 1
ATOM 2079 O O . PRO A 1 277 ? 18.795 -23.456 -24.774 1.00 51.31 277 PRO A O 1
ATOM 2082 N N . LEU A 1 278 ? 20.753 -22.326 -24.699 1.00 56.09 278 LEU A N 1
ATOM 2083 C CA . LEU A 1 278 ? 20.456 -21.154 -25.548 1.00 56.09 278 LEU A CA 1
ATOM 2084 C C . LEU A 1 278 ? 19.630 -21.416 -26.823 1.00 56.09 278 LEU A C 1
ATOM 2086 O O . LEU A 1 278 ? 20.153 -21.893 -27.831 1.00 56.09 278 LEU A O 1
ATOM 2090 N N . SER A 1 279 ? 18.361 -20.996 -26.800 1.00 65.75 279 SER A N 1
ATOM 2091 C CA . SER A 1 279 ? 17.444 -20.949 -27.954 1.00 65.75 279 SER A CA 1
ATOM 2092 C C . SER A 1 279 ? 17.414 -19.563 -28.633 1.00 65.75 279 SER A C 1
ATOM 2094 O O . SER A 1 279 ? 17.844 -18.566 -28.053 1.00 65.75 279 SER A O 1
ATOM 2096 N N . ASP A 1 280 ? 16.865 -19.451 -29.852 1.00 69.19 280 ASP A N 1
ATOM 2097 C CA . ASP A 1 280 ? 16.707 -18.166 -30.574 1.00 69.19 280 ASP A CA 1
ATOM 2098 C C . ASP A 1 280 ? 15.934 -17.099 -29.772 1.00 69.19 280 ASP A C 1
ATOM 2100 O O . ASP A 1 280 ? 16.147 -15.892 -29.933 1.00 69.19 280 ASP A O 1
ATOM 2104 N N . GLN A 1 281 ? 15.076 -17.539 -28.851 1.00 67.12 281 GLN A N 1
ATOM 2105 C CA . GLN A 1 281 ? 14.325 -16.676 -27.946 1.00 67.12 281 GLN A CA 1
ATOM 2106 C C . GLN A 1 281 ? 15.235 -15.943 -26.945 1.00 67.12 281 GLN A C 1
ATOM 2108 O O . GLN A 1 281 ? 14.975 -14.786 -26.614 1.00 67.12 281 GLN A O 1
ATOM 2113 N N . GLU A 1 282 ? 16.340 -16.560 -26.518 1.00 67.56 282 GLU A N 1
ATOM 2114 C CA . GLU A 1 282 ? 17.318 -15.929 -25.623 1.00 67.56 282 GLU A CA 1
ATOM 2115 C C . GLU A 1 282 ? 18.117 -14.844 -26.337 1.00 67.56 282 GLU A C 1
ATOM 2117 O O . GLU A 1 282 ? 18.346 -13.772 -25.776 1.00 67.56 282 GLU A O 1
ATOM 2122 N N . ARG A 1 283 ? 18.481 -15.075 -27.605 1.00 71.69 283 ARG A N 1
ATOM 2123 C CA . ARG A 1 283 ? 19.140 -14.048 -28.419 1.00 71.69 283 ARG A CA 1
ATOM 2124 C C . ARG A 1 283 ? 18.232 -12.832 -28.570 1.00 71.69 283 ARG A C 1
ATOM 2126 O O . ARG A 1 283 ? 18.687 -11.716 -28.347 1.00 71.69 283 ARG A O 1
ATOM 2133 N N . SER A 1 284 ? 16.948 -13.052 -28.864 1.00 77.94 284 SER A N 1
ATOM 2134 C CA . SER A 1 284 ? 15.958 -11.974 -28.945 1.00 77.94 284 SER A CA 1
ATOM 2135 C C . SER A 1 284 ? 15.817 -11.214 -27.618 1.00 77.94 284 SER A C 1
ATOM 2137 O O . SER A 1 284 ? 15.889 -9.983 -27.616 1.00 77.94 284 SER A O 1
ATOM 2139 N N . TYR A 1 285 ? 15.721 -11.926 -26.487 1.00 76.25 285 TYR A N 1
ATOM 2140 C CA . TYR A 1 285 ? 15.689 -11.318 -25.153 1.00 76.25 285 TYR A CA 1
ATOM 2141 C C . TYR A 1 285 ? 16.906 -10.427 -24.901 1.00 76.25 285 TYR A C 1
ATOM 2143 O O . TYR A 1 285 ? 16.745 -9.248 -24.601 1.00 76.25 285 TYR A O 1
ATOM 2151 N N . VAL A 1 286 ? 18.117 -10.952 -25.089 1.00 76.25 286 VAL A N 1
ATOM 2152 C CA . VAL A 1 286 ? 19.369 -10.215 -24.867 1.00 76.25 286 VAL A CA 1
ATOM 2153 C C . VAL A 1 286 ? 19.448 -8.973 -25.759 1.00 76.25 286 VAL A C 1
ATOM 2155 O O . VAL A 1 286 ? 19.719 -7.877 -25.267 1.00 76.25 286 VAL A O 1
ATOM 2158 N N . THR A 1 287 ? 19.136 -9.109 -27.052 1.00 82.62 287 THR A N 1
ATOM 2159 C CA . THR A 1 287 ? 19.165 -7.977 -27.998 1.00 82.62 287 THR A CA 1
ATOM 2160 C C . THR A 1 287 ? 18.148 -6.883 -27.670 1.00 82.62 287 THR A C 1
ATOM 2162 O O . THR A 1 287 ? 18.370 -5.724 -28.007 1.00 82.62 287 THR A O 1
ATOM 2165 N N . SER A 1 288 ? 17.059 -7.199 -26.958 1.00 83.56 288 SER A N 1
ATOM 2166 C CA . SER A 1 288 ? 16.047 -6.198 -26.591 1.00 83.56 288 SER A CA 1
ATOM 2167 C C . SER A 1 288 ? 16.555 -5.134 -25.604 1.00 83.56 288 SER A C 1
ATOM 2169 O O . SER A 1 288 ? 16.005 -4.033 -25.559 1.00 83.56 288 SER A O 1
ATOM 2171 N N . PHE A 1 289 ? 17.630 -5.414 -24.855 1.00 84.12 289 PHE A N 1
ATOM 2172 C CA . PHE A 1 289 ? 18.233 -4.465 -23.908 1.00 84.12 289 PHE A CA 1
ATOM 2173 C C . PHE A 1 289 ? 19.212 -3.487 -24.564 1.00 84.12 289 PHE A C 1
ATOM 2175 O O . PHE A 1 289 ? 19.442 -2.403 -24.022 1.00 84.12 289 PHE A O 1
ATOM 2182 N N . GLU A 1 290 ? 19.783 -3.843 -25.718 1.00 86.50 290 GLU A N 1
ATOM 2183 C CA . GLU A 1 290 ? 20.833 -3.070 -26.390 1.00 86.50 290 GLU A CA 1
ATOM 2184 C C . GLU A 1 290 ? 20.450 -1.596 -26.625 1.00 86.50 290 GLU A C 1
ATOM 2186 O O . GLU A 1 290 ? 21.251 -0.723 -26.266 1.00 86.50 290 GLU A O 1
ATOM 2191 N N . PRO A 1 291 ? 19.240 -1.259 -27.125 1.00 88.12 291 PRO A N 1
ATOM 2192 C CA . PRO A 1 291 ? 18.871 0.135 -27.365 1.00 88.12 291 PRO A CA 1
ATOM 2193 C C . PRO A 1 291 ? 18.828 0.967 -26.078 1.00 88.12 291 PRO A C 1
ATOM 2195 O O . PRO A 1 291 ? 19.254 2.123 -26.063 1.00 88.12 291 PRO A O 1
ATOM 2198 N N . VAL A 1 292 ? 18.332 0.379 -24.983 1.00 88.38 292 VAL A N 1
ATOM 2199 C CA . VAL A 1 292 ? 18.184 1.070 -23.695 1.00 88.38 292 VAL A CA 1
ATOM 2200 C C . VAL A 1 292 ? 19.544 1.285 -23.043 1.00 88.38 292 VAL A C 1
ATOM 2202 O O . VAL A 1 292 ? 19.836 2.393 -22.595 1.00 88.38 292 VAL A O 1
ATOM 2205 N N . VAL A 1 293 ? 20.396 0.258 -23.040 1.00 87.19 293 VAL A N 1
ATOM 2206 C CA . VAL A 1 293 ? 21.756 0.341 -22.493 1.00 87.19 293 VAL A CA 1
ATOM 2207 C C . VAL A 1 293 ? 22.577 1.365 -23.274 1.00 87.19 293 VAL A C 1
ATOM 2209 O O . VAL A 1 293 ? 23.163 2.263 -22.673 1.00 87.19 293 VAL A O 1
ATOM 2212 N N . THR A 1 294 ? 22.552 1.298 -24.606 1.00 87.75 294 THR A N 1
ATOM 2213 C CA . THR A 1 294 ? 23.259 2.255 -25.468 1.00 87.75 294 THR A CA 1
ATOM 2214 C C . THR A 1 294 ? 22.777 3.678 -25.208 1.00 87.75 294 THR A C 1
ATOM 2216 O O . THR A 1 294 ? 23.588 4.558 -24.934 1.00 87.75 294 THR A O 1
ATOM 2219 N N . SER A 1 295 ? 21.457 3.905 -25.192 1.00 87.56 295 SER A N 1
ATOM 2220 C CA . SER A 1 295 ? 20.899 5.233 -24.918 1.00 87.56 295 SER A CA 1
ATOM 2221 C C . SER A 1 295 ? 21.287 5.767 -23.538 1.00 87.56 295 SER A C 1
ATOM 2223 O O . SER A 1 295 ? 21.530 6.970 -23.418 1.00 87.56 295 SER A O 1
ATOM 2225 N N . ALA A 1 296 ? 21.317 4.917 -22.508 1.00 85.69 296 ALA A N 1
ATOM 2226 C CA . ALA A 1 296 ? 21.691 5.313 -21.155 1.00 85.69 296 ALA A CA 1
ATOM 2227 C C . ALA A 1 296 ? 23.151 5.786 -21.099 1.00 85.69 296 ALA A C 1
ATOM 2229 O O . ALA A 1 296 ? 23.426 6.878 -20.598 1.00 85.69 296 ALA A O 1
ATOM 2230 N N . TRP A 1 297 ? 24.070 5.001 -21.670 1.00 84.88 297 TRP A N 1
ATOM 2231 C CA . TRP A 1 297 ? 25.495 5.330 -21.699 1.00 84.88 297 TRP A CA 1
ATOM 2232 C C . TRP A 1 297 ? 25.800 6.533 -22.580 1.00 84.88 297 TRP A C 1
ATOM 2234 O O . TRP A 1 297 ? 26.561 7.397 -22.158 1.00 84.88 297 TRP A O 1
ATOM 2244 N N . THR A 1 298 ? 25.176 6.646 -23.758 1.00 86.12 298 THR A N 1
ATOM 2245 C CA . THR A 1 298 ? 25.332 7.835 -24.604 1.00 86.12 298 THR A CA 1
ATOM 2246 C C . THR A 1 298 ? 24.936 9.084 -23.830 1.00 86.12 298 THR A C 1
ATOM 2248 O O . THR A 1 298 ? 25.747 9.995 -23.739 1.00 86.12 298 THR A O 1
ATOM 2251 N N . LYS A 1 299 ? 23.756 9.105 -23.190 1.00 81.31 299 LYS A N 1
ATOM 2252 C CA . LYS A 1 299 ? 23.320 10.255 -22.379 1.00 81.31 299 LYS A CA 1
ATOM 2253 C C . LYS A 1 299 ? 24.307 10.584 -21.260 1.00 81.31 299 LYS A C 1
ATOM 2255 O O . LYS A 1 299 ? 24.641 11.752 -21.092 1.00 81.31 299 LYS A O 1
ATOM 2260 N N . ALA A 1 300 ? 24.770 9.576 -20.520 1.00 78.88 300 ALA A N 1
ATOM 2261 C CA . ALA A 1 300 ? 25.716 9.766 -19.422 1.00 78.88 300 ALA A CA 1
ATOM 2262 C C . ALA A 1 300 ? 27.058 10.347 -19.897 1.00 78.88 300 ALA A C 1
ATOM 2264 O O . ALA A 1 300 ? 27.619 11.208 -19.230 1.00 78.88 300 ALA A O 1
ATOM 2265 N N . LEU A 1 301 ? 27.550 9.902 -21.056 1.00 78.88 301 LEU A N 1
ATOM 2266 C CA . LEU A 1 301 ? 28.831 10.334 -21.618 1.00 78.88 301 LEU A CA 1
ATOM 2267 C C . LEU A 1 301 ? 28.751 11.677 -22.357 1.00 78.88 301 LEU A C 1
ATOM 2269 O O . LEU A 1 301 ? 29.755 12.370 -22.434 1.00 78.88 301 LEU A O 1
ATOM 2273 N N . THR A 1 302 ? 27.587 12.056 -22.897 1.00 77.62 302 THR A N 1
ATOM 2274 C CA . THR A 1 302 ? 27.390 13.344 -23.595 1.00 77.62 302 THR A CA 1
ATOM 2275 C C . THR A 1 302 ? 26.962 14.491 -22.680 1.00 77.62 302 THR A C 1
ATOM 2277 O O . THR A 1 302 ? 26.933 15.634 -23.122 1.00 77.62 302 THR A O 1
ATOM 2280 N N . ALA A 1 303 ? 26.546 14.194 -21.444 1.00 60.22 303 ALA A N 1
ATOM 2281 C CA . ALA A 1 303 ? 26.143 15.194 -20.452 1.00 60.22 303 ALA A CA 1
ATOM 2282 C C . ALA A 1 303 ? 27.315 15.718 -19.593 1.00 60.22 303 ALA A C 1
ATOM 2284 O O . ALA A 1 303 ? 27.093 16.586 -18.748 1.00 60.22 303 ALA A O 1
ATOM 2285 N N . ALA A 1 304 ? 28.523 15.178 -19.796 1.00 45.25 304 ALA A N 1
ATOM 2286 C CA . ALA A 1 304 ? 29.789 15.650 -19.233 1.00 45.25 304 ALA A CA 1
ATOM 2287 C C . ALA A 1 304 ? 30.489 16.607 -20.208 1.00 45.25 304 ALA A C 1
ATOM 2289 O O . ALA A 1 304 ? 31.138 17.557 -19.716 1.00 45.25 304 ALA A O 1
#